Protein AF-A0A6U0ECK4-F1 (afdb_monomer_lite)

Foldseek 3Di:
DDDDDDDDDDDDDDDDDDDDDDDDDDDDDDDDDDDDDDDDDDDDDDDDDDDDPPDPAPQFAQVVVVVVVVVVCCVLFVAAKDWDDDPPCLQWDDFVVQQKIKHKTKIAGPFFPIKIWIFIDSRQAKTWIWIWTHTQLLLLLQFIWIWTWIWHDHDQPIKTKTKTARWGLADDPLSLVLQLVVLCCCQVPVCVVCCQQFQWDDDDCVQCVVVRGGHPSMTIGIGSDRHPVNSVSSSVVNVSSVVSSSVSSVLSNVQSVVVVCCVVPVDDCVPHDHDPDHSVSSLVSLLVSLLSCLVRPPVLVVCCVRPNNVSSNCSSCVPVRVSNDDDPPDDDDD

pLDDT: mean 80.91, std 25.79, range [23.14, 98.88]

Organism: NCBI:txid1486918

Sequence (334 aa):
MSRGACAAAHGARADGTMMTAASAARRTRARCARAGRARAQSDGGDADGSRSSSGASSAFDFRAHEAWLMDALTRTCGSSRTDVDVDACLAYKSNETIGVRTTTEVWTSSRLRRVRSTYVDGGEVAQIFNCVAYPSTSTPDAPIFGADLICIGKGAARKVLIGVDLQPMCRDASYAAAYVPELLALRDGRFADVAETLGTTTPSTKFYEDAKFFSKGMFFARPPTADDEVARASLDVLKAYFDVWVRRLDEAEREAEAMDGACKFGLSLEDVRRCVLTETTARAGQDAHDAWQLEHDPAIAMFTKWYGDAWSREFAETVLFPGGCPSTTGNRHP

Structure (mmCIF, N/CA/C/O backbone):
data_AF-A0A6U0ECK4-F1
#
_entry.id   AF-A0A6U0ECK4-F1
#
loop_
_atom_site.group_PDB
_atom_site.id
_atom_site.type_symbol
_atom_site.label_atom_id
_atom_site.label_alt_id
_atom_site.label_comp_id
_atom_site.label_asym_id
_atom_site.label_entity_id
_atom_site.label_seq_id
_atom_site.pdbx_PDB_ins_code
_atom_site.Cartn_x
_atom_site.Cartn_y
_atom_site.Cartn_z
_atom_site.occupancy
_atom_site.B_iso_or_equiv
_atom_site.auth_seq_id
_atom_site.auth_comp_id
_atom_site.auth_asym_id
_atom_site.auth_atom_id
_atom_site.pdbx_PDB_model_num
ATOM 1 N N . MET A 1 1 ? 79.686 -29.434 -1.713 1.00 39.34 1 MET A N 1
ATOM 2 C CA . MET A 1 1 ? 79.755 -29.273 -0.246 1.00 39.34 1 MET A CA 1
ATOM 3 C C . MET A 1 1 ? 78.337 -29.410 0.302 1.00 39.34 1 MET A C 1
ATOM 5 O O . MET A 1 1 ? 77.468 -28.748 -0.237 1.00 39.34 1 MET A O 1
ATOM 9 N N . SER A 1 2 ? 78.156 -30.362 1.235 1.00 33.28 2 SER A N 1
ATOM 10 C CA . SER A 1 2 ? 77.011 -30.743 2.110 1.00 33.28 2 SER A CA 1
ATOM 11 C C . SER A 1 2 ? 75.560 -30.538 1.631 1.00 33.28 2 SER A C 1
ATOM 13 O O . SER A 1 2 ? 75.160 -29.419 1.356 1.00 33.28 2 SER A O 1
ATOM 15 N N . ARG A 1 3 ? 74.734 -31.587 1.425 1.00 31.02 3 ARG A N 1
ATOM 16 C CA . ARG A 1 3 ? 74.105 -32.548 2.391 1.00 31.02 3 ARG A CA 1
ATOM 17 C C . ARG A 1 3 ? 73.233 -31.838 3.442 1.00 31.02 3 ARG A C 1
ATOM 19 O O . ARG A 1 3 ? 73.776 -31.100 4.248 1.00 31.02 3 ARG A O 1
ATOM 26 N N . GLY A 1 4 ? 71.904 -31.990 3.412 1.00 29.52 4 GLY A N 1
ATOM 27 C CA . GLY A 1 4 ? 71.116 -33.015 4.143 1.00 29.52 4 GLY A CA 1
ATOM 28 C C . GLY A 1 4 ? 70.097 -32.277 5.047 1.00 29.52 4 GLY A C 1
ATOM 29 O O . GLY A 1 4 ? 70.305 -31.103 5.303 1.00 29.52 4 GLY A O 1
ATOM 30 N N . ALA A 1 5 ? 68.990 -32.803 5.566 1.00 31.69 5 ALA A N 1
ATOM 31 C CA . ALA A 1 5 ? 68.382 -34.123 5.568 1.00 31.69 5 ALA A CA 1
ATOM 32 C C . ALA A 1 5 ? 66.919 -33.992 6.059 1.00 31.69 5 ALA A C 1
ATOM 34 O O . ALA A 1 5 ? 66.546 -33.022 6.716 1.00 31.69 5 ALA A O 1
ATOM 35 N N . CYS A 1 6 ? 66.129 -35.012 5.739 1.00 30.38 6 CYS A N 1
ATOM 36 C CA . CYS A 1 6 ? 64.822 -35.345 6.296 1.00 30.38 6 CYS A CA 1
ATOM 37 C C . CYS A 1 6 ? 64.944 -35.790 7.771 1.00 30.38 6 CYS A C 1
ATOM 39 O O . CYS A 1 6 ? 65.936 -36.438 8.108 1.00 30.38 6 CYS A O 1
ATOM 41 N N . ALA A 1 7 ? 63.936 -35.532 8.616 1.00 30.06 7 ALA A N 1
ATOM 42 C CA . ALA A 1 7 ? 63.691 -36.312 9.836 1.00 30.06 7 ALA A CA 1
ATOM 43 C C . ALA A 1 7 ? 62.236 -36.181 10.326 1.00 30.06 7 ALA A C 1
ATOM 45 O O . ALA A 1 7 ? 61.705 -35.083 10.478 1.00 30.06 7 ALA A O 1
ATOM 46 N N . ALA A 1 8 ? 61.632 -37.339 10.584 1.00 29.75 8 ALA A N 1
ATOM 47 C CA . ALA A 1 8 ? 60.355 -37.565 11.250 1.00 29.75 8 ALA A CA 1
ATOM 48 C C . ALA A 1 8 ? 60.573 -37.974 12.721 1.00 29.75 8 ALA A C 1
ATOM 50 O O . ALA A 1 8 ? 61.629 -38.523 13.027 1.00 29.75 8 ALA A O 1
ATOM 51 N N . ALA A 1 9 ? 59.568 -37.768 13.586 1.00 30.05 9 ALA A N 1
ATOM 52 C CA . ALA A 1 9 ? 59.292 -38.457 14.873 1.00 30.05 9 ALA A CA 1
ATOM 53 C C . ALA A 1 9 ? 58.157 -37.674 15.584 1.00 30.05 9 ALA A C 1
ATOM 55 O O . ALA A 1 9 ? 58.267 -36.460 15.681 1.00 30.05 9 ALA A O 1
ATOM 56 N N . HIS A 1 10 ? 56.970 -38.193 15.937 1.00 27.98 10 HIS A N 1
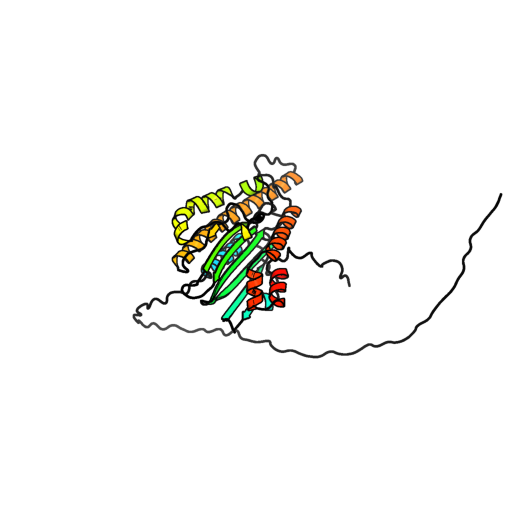ATOM 57 C CA . HIS A 1 10 ? 56.534 -39.307 16.811 1.00 27.98 10 HIS A CA 1
ATOM 58 C C . HIS A 1 10 ? 55.838 -38.790 18.092 1.00 27.98 10 HIS A C 1
ATOM 60 O O . HIS A 1 10 ? 56.356 -37.907 18.763 1.00 27.98 10 HIS A O 1
ATOM 66 N N . GLY A 1 11 ? 54.717 -39.440 18.451 1.00 25.81 11 GLY A N 1
ATOM 67 C CA . GLY A 1 11 ? 54.037 -39.388 19.761 1.00 25.81 11 GLY A CA 1
ATOM 68 C C . GLY A 1 11 ? 52.882 -38.374 19.844 1.00 25.81 11 GLY A C 1
ATOM 69 O O . GLY A 1 11 ? 53.063 -37.233 19.464 1.00 25.81 11 GLY A O 1
ATOM 70 N N . ALA A 1 12 ? 51.673 -38.674 20.325 1.00 28.92 12 ALA A N 1
ATOM 71 C CA . ALA A 1 12 ? 51.188 -39.830 21.069 1.00 28.92 12 ALA A CA 1
ATOM 72 C C . ALA A 1 12 ? 49.655 -39.967 20.936 1.00 28.92 12 ALA A C 1
ATOM 74 O O . ALA A 1 12 ? 48.935 -38.989 20.748 1.00 28.92 12 ALA A O 1
ATOM 75 N N . ARG A 1 13 ? 49.187 -41.215 21.051 1.00 26.30 13 ARG A N 1
ATOM 76 C CA . ARG A 1 13 ? 47.785 -41.622 21.208 1.00 26.30 13 ARG A CA 1
ATOM 77 C C . ARG A 1 13 ? 47.255 -41.231 22.593 1.00 26.30 13 ARG A C 1
ATOM 79 O O . ARG A 1 13 ? 47.988 -41.354 23.570 1.00 26.30 13 ARG A O 1
ATOM 86 N N . ALA A 1 14 ? 45.961 -40.933 22.678 1.00 28.94 14 ALA A N 1
ATOM 87 C CA . ALA A 1 14 ? 45.155 -41.224 23.860 1.00 28.94 14 ALA A CA 1
ATOM 88 C C . ALA A 1 14 ? 43.789 -41.754 23.402 1.00 28.94 14 ALA A C 1
ATOM 90 O O . ALA A 1 14 ? 43.015 -41.046 22.760 1.00 28.94 14 ALA A O 1
ATOM 91 N N . ASP A 1 15 ? 43.568 -43.033 23.698 1.00 25.80 15 ASP A N 1
ATOM 92 C CA . ASP A 1 15 ? 42.309 -43.755 23.567 1.00 25.80 15 ASP A CA 1
ATOM 93 C C . ASP A 1 15 ? 41.261 -43.218 24.553 1.00 25.80 15 ASP A C 1
ATOM 95 O O . ASP A 1 15 ? 41.564 -42.928 25.710 1.00 25.80 15 ASP A O 1
ATOM 99 N N . GLY A 1 16 ? 40.007 -43.178 24.109 1.00 25.80 16 GLY A N 1
ATOM 100 C CA . GLY A 1 16 ? 38.829 -42.993 24.952 1.00 25.80 16 GLY A CA 1
ATOM 101 C C . GLY A 1 16 ? 37.635 -43.689 24.308 1.00 25.80 16 GLY A C 1
ATOM 102 O O . GLY A 1 16 ? 36.979 -43.123 23.441 1.00 25.80 16 GLY A O 1
ATOM 103 N N . THR A 1 17 ? 37.400 -44.947 24.684 1.00 25.27 17 THR A N 1
ATOM 104 C CA . THR A 1 17 ? 36.270 -45.772 24.221 1.00 25.27 17 THR A CA 1
ATOM 105 C C . THR A 1 17 ? 35.118 -45.714 25.229 1.00 25.27 17 THR A C 1
ATOM 107 O O . THR A 1 17 ? 35.368 -45.590 26.424 1.00 25.27 17 THR A O 1
ATOM 110 N N . MET A 1 18 ? 33.898 -45.961 24.727 1.00 23.14 18 MET A N 1
ATOM 111 C CA . MET A 1 18 ? 32.620 -46.212 25.426 1.00 23.14 18 MET A CA 1
ATOM 112 C C . MET A 1 18 ? 31.851 -44.929 25.799 1.00 23.14 18 MET A C 1
ATOM 114 O O . MET A 1 18 ? 32.408 -44.016 26.381 1.00 23.14 18 MET A O 1
ATOM 118 N N . MET A 1 19 ? 30.570 -44.741 25.464 1.00 25.30 19 MET A N 1
ATOM 119 C CA . MET A 1 19 ? 29.438 -45.671 25.572 1.00 25.30 19 MET A CA 1
ATOM 120 C C . MET A 1 19 ? 28.273 -45.297 24.625 1.00 25.30 19 MET A C 1
ATOM 122 O O . MET A 1 19 ? 27.981 -44.128 24.392 1.00 25.30 19 MET A O 1
ATOM 126 N N . THR A 1 20 ? 27.560 -46.315 24.143 1.00 27.36 20 THR A N 1
ATOM 127 C CA . THR A 1 20 ? 26.249 -46.252 23.475 1.00 27.36 20 THR A CA 1
ATOM 128 C C . THR A 1 20 ? 25.128 -45.797 24.415 1.00 27.36 20 THR A C 1
ATOM 130 O O . THR A 1 20 ? 25.037 -46.319 25.523 1.00 27.36 20 THR A O 1
ATOM 133 N N . ALA A 1 21 ? 24.186 -44.977 23.935 1.00 24.75 21 ALA A N 1
ATOM 134 C CA . ALA A 1 21 ? 22.813 -44.959 24.451 1.00 24.75 21 ALA A CA 1
ATOM 135 C C . ALA A 1 21 ? 21.831 -44.464 23.378 1.00 24.75 21 ALA A C 1
ATOM 137 O O . ALA A 1 21 ? 21.699 -43.273 23.109 1.00 24.75 21 ALA A O 1
ATOM 138 N N . ALA A 1 22 ? 21.135 -45.419 22.766 1.00 23.52 22 ALA A N 1
ATOM 139 C CA . ALA A 1 22 ? 19.871 -45.189 22.092 1.00 23.52 22 ALA A CA 1
ATOM 140 C C . ALA A 1 22 ? 18.722 -45.184 23.120 1.00 23.52 22 ALA A C 1
ATOM 142 O O . ALA A 1 22 ? 18.795 -45.881 24.130 1.00 23.52 22 ALA A O 1
ATOM 143 N N . SER A 1 23 ? 17.625 -44.514 22.749 1.00 24.61 23 SER A N 1
ATOM 144 C CA . SER A 1 23 ? 16.251 -44.654 23.271 1.00 24.61 23 SER A CA 1
ATOM 145 C C . SER A 1 23 ? 15.837 -43.818 24.490 1.00 24.61 23 SER A C 1
ATOM 147 O O . SER A 1 23 ? 16.178 -44.143 25.620 1.00 24.61 23 SER A O 1
ATOM 149 N N . ALA A 1 24 ? 14.980 -42.817 24.234 1.00 25.00 24 ALA A N 1
ATOM 150 C CA . ALA A 1 24 ? 13.759 -42.433 24.975 1.00 25.00 24 ALA A CA 1
ATOM 151 C C . ALA A 1 24 ? 13.363 -41.007 24.518 1.00 25.00 24 ALA A C 1
ATOM 153 O O . ALA A 1 24 ? 14.225 -40.154 24.404 1.00 25.00 24 ALA A O 1
ATOM 154 N N . ALA A 1 25 ? 12.128 -40.614 24.213 1.00 27.20 25 ALA A N 1
ATOM 155 C CA . ALA A 1 25 ? 10.837 -41.264 24.277 1.00 27.20 25 ALA A CA 1
ATOM 156 C C . ALA A 1 25 ? 9.881 -40.552 23.299 1.00 27.20 25 ALA A C 1
ATOM 158 O O . ALA A 1 25 ? 9.887 -39.332 23.152 1.00 27.20 25 ALA A O 1
ATOM 159 N N . ARG A 1 26 ? 9.028 -41.345 22.647 1.00 27.30 26 ARG A N 1
ATOM 160 C CA . ARG A 1 26 ? 7.773 -40.892 22.035 1.00 27.30 26 ARG A CA 1
ATOM 161 C C . ARG A 1 26 ? 6.750 -40.579 23.134 1.00 27.30 26 ARG A C 1
ATOM 163 O O . ARG A 1 26 ? 6.778 -41.238 24.172 1.00 27.30 26 ARG A O 1
ATOM 170 N N . ARG A 1 27 ? 5.727 -39.803 22.737 1.00 28.06 27 ARG A N 1
ATOM 171 C CA . ARG A 1 27 ? 4.426 -39.500 23.392 1.00 28.06 27 ARG A CA 1
ATOM 172 C C . ARG A 1 27 ? 4.519 -38.210 24.217 1.00 28.06 27 ARG A C 1
ATOM 174 O O . ARG A 1 27 ? 5.292 -38.152 25.154 1.00 28.06 27 ARG A O 1
ATOM 181 N N . THR A 1 28 ? 3.810 -37.147 23.832 1.00 30.89 28 THR A N 1
ATOM 182 C CA . THR A 1 28 ? 2.353 -37.051 24.047 1.00 30.89 28 THR A CA 1
ATOM 183 C C . THR A 1 28 ? 1.559 -36.557 22.824 1.00 30.89 28 THR A C 1
ATOM 185 O O . THR A 1 28 ? 1.972 -35.671 22.087 1.00 30.89 28 THR A O 1
ATOM 188 N N . ARG A 1 29 ? 0.394 -37.190 22.642 1.00 29.16 29 ARG A N 1
ATOM 189 C CA . ARG A 1 29 ? -0.711 -36.928 21.699 1.00 29.16 29 ARG A CA 1
ATOM 190 C C . ARG A 1 29 ? -1.436 -35.609 22.049 1.00 29.16 29 ARG A C 1
ATOM 192 O O . ARG A 1 29 ? -1.563 -35.313 23.227 1.00 29.16 29 ARG A O 1
ATOM 199 N N . ALA A 1 30 ? -1.812 -34.785 21.068 1.00 28.42 30 ALA A N 1
ATOM 200 C CA . ALA A 1 30 ? -3.112 -34.721 20.362 1.00 28.42 30 ALA A CA 1
ATOM 201 C C . ALA A 1 30 ? -4.272 -34.009 21.097 1.00 28.42 30 ALA A C 1
ATOM 203 O O . ALA A 1 30 ? -4.457 -34.213 22.293 1.00 28.42 30 ALA A O 1
ATOM 204 N N . ARG A 1 31 ? -5.110 -33.334 20.279 1.00 26.47 31 ARG A N 1
ATOM 205 C CA . ARG A 1 31 ? -6.388 -32.598 20.503 1.00 26.47 31 ARG A CA 1
ATOM 206 C C . ARG A 1 31 ? -6.168 -31.085 20.326 1.00 26.47 31 ARG A C 1
ATOM 208 O O . ARG A 1 31 ? -5.329 -30.531 21.007 1.00 26.47 31 ARG A O 1
ATOM 215 N N . CYS A 1 32 ? -6.807 -30.371 19.400 1.00 28.98 32 CYS A N 1
ATOM 216 C CA . CYS A 1 32 ? -8.165 -30.503 18.879 1.00 28.98 32 CYS A CA 1
ATOM 217 C C . CYS A 1 32 ? -8.223 -30.345 17.353 1.00 28.98 32 CYS A C 1
ATOM 219 O O . CYS A 1 32 ? -7.771 -29.351 16.800 1.00 28.98 32 CYS A O 1
ATOM 221 N N . ALA A 1 33 ? -8.873 -31.302 16.696 1.00 29.38 33 ALA A N 1
ATOM 222 C CA . ALA A 1 33 ? -9.555 -31.077 15.432 1.00 29.38 33 ALA A CA 1
ATOM 223 C C . ALA A 1 33 ? -11.063 -31.039 15.718 1.00 29.38 33 ALA A C 1
ATOM 225 O O . ALA A 1 33 ? -11.518 -31.718 16.644 1.00 29.38 33 ALA A O 1
ATOM 226 N N . ARG A 1 34 ? -11.802 -30.360 14.828 1.00 28.30 34 ARG A N 1
ATOM 227 C CA . ARG A 1 34 ? -13.243 -30.508 14.533 1.00 28.30 34 ARG A CA 1
ATOM 228 C C . ARG A 1 34 ? -14.195 -29.450 15.124 1.00 28.30 34 ARG A C 1
ATOM 230 O O . ARG A 1 34 ? -14.773 -29.624 16.186 1.00 28.30 34 ARG A O 1
ATOM 237 N N . ALA A 1 35 ? -14.479 -28.443 14.304 1.00 30.45 35 ALA A N 1
ATOM 238 C CA . ALA A 1 35 ? -15.802 -27.845 14.094 1.00 30.45 35 ALA A CA 1
ATOM 239 C C . ALA A 1 35 ? -15.807 -27.422 12.610 1.00 30.45 35 ALA A C 1
ATOM 241 O O . ALA A 1 35 ? -14.816 -26.889 12.138 1.00 30.45 35 ALA A O 1
ATOM 242 N N . GLY A 1 36 ? -16.766 -27.700 11.735 1.00 28.14 36 GLY A N 1
ATOM 243 C CA . GLY A 1 36 ? -18.163 -28.074 11.876 1.00 28.14 36 GLY A CA 1
ATOM 244 C C . GLY A 1 36 ? -18.889 -27.377 10.722 1.00 28.14 36 GLY A C 1
ATOM 245 O O . GLY A 1 36 ? -19.491 -26.334 10.925 1.00 28.14 36 GLY A O 1
ATOM 246 N N . ARG A 1 37 ? -18.756 -27.890 9.488 1.00 29.16 37 ARG A N 1
ATOM 247 C CA . ARG A 1 37 ? -19.536 -27.417 8.330 1.00 29.16 37 ARG A CA 1
ATOM 248 C C . ARG A 1 37 ? -20.968 -27.929 8.488 1.00 29.16 37 ARG A C 1
ATOM 250 O O . ARG A 1 37 ? -21.203 -29.121 8.308 1.00 29.16 37 ARG A O 1
ATOM 257 N N . ALA A 1 38 ? -21.902 -27.037 8.796 1.00 29.41 38 ALA A N 1
ATOM 258 C CA . ALA A 1 38 ? -23.332 -27.291 8.685 1.00 29.41 38 ALA A CA 1
ATOM 259 C C . ALA A 1 38 ? -23.901 -26.428 7.554 1.00 29.41 38 ALA A C 1
ATOM 261 O O . ALA A 1 38 ? -23.751 -25.210 7.531 1.00 29.41 38 ALA A O 1
ATOM 262 N N . ARG A 1 39 ? -24.504 -27.117 6.587 1.00 30.41 39 ARG A N 1
ATOM 263 C CA . ARG A 1 39 ? -25.229 -26.595 5.431 1.00 30.41 39 ARG A CA 1
ATOM 264 C C . ARG A 1 39 ? -26.691 -26.489 5.869 1.00 30.41 39 ARG A C 1
ATOM 266 O O . ARG A 1 39 ? -27.238 -27.498 6.304 1.00 30.41 39 ARG A O 1
ATOM 273 N N . ALA A 1 40 ? -27.304 -25.315 5.770 1.00 30.00 40 ALA A N 1
ATOM 274 C CA . ALA A 1 40 ? -28.737 -25.144 5.995 1.00 30.00 40 ALA A CA 1
ATOM 275 C C . ALA A 1 40 ? -29.404 -24.727 4.680 1.00 30.00 40 ALA A C 1
ATOM 277 O O . ALA A 1 40 ? -29.055 -23.706 4.093 1.00 30.00 40 ALA A O 1
ATOM 278 N N . GLN A 1 41 ? -30.318 -25.577 4.214 1.00 30.05 41 GLN A N 1
ATOM 279 C CA . GLN A 1 41 ? -31.391 -25.239 3.284 1.00 30.05 41 GLN A CA 1
ATOM 280 C C . GLN A 1 41 ? -32.581 -24.747 4.113 1.00 30.05 41 GLN A C 1
ATOM 282 O O . GLN A 1 41 ? -32.864 -25.326 5.163 1.00 30.05 41 GLN A O 1
ATOM 287 N N . SER A 1 42 ? -33.302 -23.744 3.622 1.00 31.69 42 SER A N 1
ATOM 288 C CA . SER A 1 42 ? -34.684 -23.495 4.030 1.00 31.69 42 SER A CA 1
ATOM 289 C C . SER A 1 42 ? -35.460 -22.870 2.878 1.00 31.69 42 SER A C 1
ATOM 291 O O . SER A 1 42 ? -35.015 -21.886 2.285 1.00 31.69 42 SER A O 1
ATOM 293 N N . ASP A 1 43 ? -36.597 -23.497 2.599 1.00 30.02 43 ASP A N 1
ATOM 294 C CA . ASP A 1 43 ? -37.652 -23.107 1.673 1.00 30.02 43 ASP A CA 1
ATOM 295 C C . ASP A 1 43 ? -38.308 -21.763 2.022 1.00 30.02 43 ASP A C 1
ATOM 297 O O . ASP A 1 43 ? -38.203 -21.258 3.142 1.00 30.02 43 ASP A O 1
ATOM 301 N N . GLY A 1 44 ? -38.982 -21.200 1.018 1.00 29.50 44 GLY A N 1
ATOM 302 C CA . GLY A 1 44 ? -39.637 -19.900 1.055 1.00 29.50 44 GLY A CA 1
ATOM 303 C C . GLY A 1 44 ? -40.967 -19.835 1.809 1.00 29.50 44 GLY A C 1
ATOM 304 O O . GLY A 1 44 ? -41.585 -20.836 2.168 1.00 29.50 44 GLY A O 1
ATOM 305 N N . GLY A 1 45 ? -41.408 -18.593 1.992 1.00 27.36 45 GLY A N 1
ATOM 306 C CA . GLY A 1 45 ? -42.712 -18.211 2.516 1.00 27.36 45 GLY A CA 1
ATOM 307 C C . GLY A 1 45 ? -42.830 -16.689 2.526 1.00 27.36 45 GLY A C 1
ATOM 308 O O . GLY A 1 45 ? -42.166 -16.025 3.319 1.00 27.36 45 GLY A O 1
ATOM 309 N N . ASP A 1 46 ? -43.650 -16.160 1.619 1.00 34.41 46 ASP A N 1
ATOM 310 C CA . ASP A 1 46 ? -44.065 -14.760 1.562 1.00 34.41 46 ASP A CA 1
ATOM 311 C C . ASP A 1 46 ? -44.833 -14.357 2.827 1.00 34.41 46 ASP A C 1
ATOM 313 O O . ASP A 1 46 ? -45.760 -15.053 3.248 1.00 34.41 46 ASP A O 1
ATOM 317 N N . ALA A 1 47 ? -44.503 -13.192 3.386 1.00 32.56 47 ALA A N 1
ATOM 318 C CA . ALA A 1 47 ? -45.424 -12.411 4.204 1.00 32.56 47 ALA A CA 1
ATOM 319 C C . ALA A 1 47 ? -45.012 -10.932 4.211 1.00 32.56 47 ALA A C 1
ATOM 321 O O . ALA A 1 47 ? -43.930 -10.557 4.666 1.00 32.56 47 ALA A O 1
ATOM 322 N N . ASP A 1 48 ? -45.929 -10.126 3.686 1.00 40.53 48 ASP A N 1
ATOM 323 C CA . ASP A 1 48 ? -45.996 -8.672 3.726 1.00 40.53 48 ASP A CA 1
ATOM 324 C C . ASP A 1 48 ? -45.873 -8.127 5.162 1.00 40.53 48 ASP A C 1
ATOM 326 O O . ASP A 1 48 ? -46.412 -8.691 6.118 1.00 40.53 48 ASP A O 1
ATOM 330 N N . GLY A 1 49 ? -45.141 -7.028 5.323 1.00 32.06 49 GLY A N 1
ATOM 331 C CA . GLY A 1 49 ? -44.856 -6.444 6.627 1.00 32.06 49 GLY A CA 1
ATOM 332 C C . GLY A 1 49 ? -44.021 -5.179 6.519 1.00 32.06 49 GLY A C 1
ATOM 333 O O . GLY A 1 49 ? -42.790 -5.227 6.495 1.00 32.06 49 GLY A O 1
ATOM 334 N N . SER A 1 50 ? -44.706 -4.036 6.498 1.00 45.38 50 SER A N 1
ATOM 335 C CA . SER A 1 50 ? -44.121 -2.701 6.592 1.00 45.38 50 SER A CA 1
ATOM 336 C C . SER A 1 50 ? -43.103 -2.625 7.736 1.00 45.38 50 SER A C 1
ATOM 338 O O . SER A 1 50 ? -43.465 -2.712 8.913 1.00 45.38 50 SER A O 1
ATOM 340 N N . ARG A 1 51 ? -41.827 -2.427 7.405 1.00 35.28 51 ARG A N 1
ATOM 341 C CA . ARG A 1 51 ? -40.789 -2.093 8.381 1.00 35.28 51 ARG A CA 1
ATOM 342 C C . ARG A 1 51 ? -40.322 -0.676 8.118 1.00 35.28 51 ARG A C 1
ATOM 344 O O . ARG A 1 51 ? -39.650 -0.401 7.131 1.00 35.28 51 ARG A O 1
ATOM 351 N N . SER A 1 52 ? -40.687 0.214 9.036 1.00 39.12 52 SER A N 1
ATOM 352 C CA . SER A 1 52 ? -40.009 1.488 9.220 1.00 39.12 52 SER A CA 1
ATOM 353 C C . SER A 1 52 ? -38.518 1.211 9.401 1.00 39.12 52 SER A C 1
ATOM 355 O O . SER A 1 52 ? -38.122 0.551 10.366 1.00 39.12 52 SER A O 1
ATOM 357 N N . SER A 1 53 ? -37.699 1.689 8.471 1.00 37.22 53 SER A N 1
ATOM 358 C CA . SER A 1 53 ? -36.248 1.659 8.581 1.00 37.22 53 SER A CA 1
ATOM 359 C C . SER A 1 53 ? -35.822 2.586 9.719 1.00 37.22 53 SER A C 1
ATOM 361 O O . SER A 1 53 ? -35.590 3.778 9.522 1.00 37.22 53 SER A O 1
ATOM 363 N N . SER A 1 54 ? -35.731 2.049 10.934 1.00 40.50 54 SER A N 1
ATOM 364 C CA . SER A 1 54 ? -34.868 2.627 11.955 1.00 40.50 54 SER A CA 1
ATOM 365 C C . SER A 1 54 ? -33.449 2.539 11.403 1.00 40.50 54 SER A C 1
ATOM 367 O O . SER A 1 54 ? -32.888 1.444 11.336 1.00 40.50 54 SER A O 1
ATOM 369 N N . GLY A 1 55 ? -32.918 3.661 10.918 1.00 38.06 55 GLY A N 1
ATOM 370 C CA . GLY A 1 55 ? -31.551 3.762 10.426 1.00 38.06 55 GLY A CA 1
ATOM 371 C C . GLY A 1 55 ? -30.586 3.375 11.537 1.00 38.06 55 GLY A C 1
ATOM 372 O O . GLY A 1 55 ? -30.264 4.188 12.401 1.00 38.06 55 GLY A O 1
ATOM 373 N N . ALA A 1 56 ? -30.158 2.115 11.541 1.00 38.81 56 ALA A N 1
ATOM 374 C CA . ALA A 1 56 ? -28.957 1.720 12.242 1.00 38.81 56 ALA A CA 1
ATOM 375 C C . ALA A 1 56 ? -27.822 2.433 11.512 1.00 38.81 56 ALA A C 1
ATOM 377 O O . ALA A 1 56 ? -27.501 2.075 10.382 1.00 38.81 56 ALA A O 1
ATOM 378 N N . SER A 1 57 ? -27.295 3.495 12.121 1.00 48.22 57 SER A N 1
ATOM 379 C CA . SER A 1 57 ? -26.035 4.096 11.692 1.00 48.22 57 SER A CA 1
ATOM 380 C C . SER A 1 57 ? -25.015 2.963 11.576 1.00 48.22 57 SER A C 1
ATOM 382 O O . SER A 1 57 ? -24.722 2.296 12.575 1.00 48.22 57 SER A O 1
ATOM 384 N N . SER A 1 58 ? -24.575 2.654 10.354 1.00 66.00 58 SER A N 1
ATOM 385 C CA . SER A 1 58 ? -23.501 1.691 10.139 1.00 66.00 58 SER A CA 1
ATOM 386 C C . SER A 1 58 ? -22.265 2.216 10.853 1.00 66.00 58 SER A C 1
ATOM 388 O O . SER A 1 58 ? -21.878 3.369 10.678 1.00 66.00 58 SER A O 1
ATOM 390 N N . ALA A 1 59 ? -21.661 1.393 11.708 1.00 84.81 59 ALA A N 1
ATOM 391 C CA . ALA A 1 59 ? -20.405 1.766 12.336 1.00 84.81 59 ALA A CA 1
ATOM 392 C C . ALA A 1 59 ? -19.350 1.978 11.238 1.00 84.81 59 ALA A C 1
ATOM 394 O O . ALA A 1 59 ? -19.193 1.121 10.375 1.00 84.81 59 ALA A O 1
ATOM 395 N N . PHE A 1 60 ? -18.651 3.114 11.274 1.00 92.88 60 PHE A N 1
ATOM 396 C CA . PHE A 1 60 ? -17.564 3.416 10.344 1.00 92.88 60 PHE A CA 1
ATOM 397 C C . PHE A 1 60 ? -16.508 2.305 10.360 1.00 92.88 60 PHE A C 1
ATOM 399 O O . PHE A 1 60 ? -15.994 1.971 11.431 1.00 92.88 60 PHE A O 1
ATOM 406 N N . ASP A 1 61 ? -16.162 1.781 9.186 1.00 95.69 61 ASP A N 1
ATOM 407 C CA . ASP A 1 61 ? -15.127 0.771 8.984 1.00 95.69 61 ASP A CA 1
ATOM 408 C C . ASP A 1 61 ? -14.456 0.914 7.602 1.00 95.69 61 ASP A C 1
ATOM 410 O O . ASP A 1 61 ? -14.794 1.803 6.818 1.00 95.69 61 ASP A O 1
ATOM 414 N N . PHE A 1 62 ? -13.478 0.051 7.315 1.00 98.00 62 PHE A N 1
ATOM 415 C CA . PHE A 1 62 ? -12.773 -0.008 6.031 1.00 98.00 62 PHE A CA 1
ATOM 416 C C . PHE A 1 62 ? -13.027 -1.325 5.280 1.00 98.00 62 PHE A C 1
ATOM 418 O O . PHE A 1 62 ? -12.241 -1.711 4.412 1.00 98.00 62 PHE A O 1
ATOM 425 N N . ARG A 1 63 ? -14.108 -2.053 5.592 1.00 97.56 63 ARG A N 1
ATOM 426 C CA . ARG A 1 63 ? -14.402 -3.353 4.962 1.00 97.56 63 ARG A CA 1
ATOM 427 C C . ARG A 1 63 ? -14.699 -3.213 3.479 1.00 97.56 63 ARG A C 1
ATOM 429 O O . ARG A 1 63 ? -14.315 -4.078 2.697 1.00 97.56 63 ARG A O 1
ATOM 436 N N . ALA A 1 64 ? -15.330 -2.111 3.075 1.00 98.31 64 ALA A N 1
ATOM 437 C CA . ALA A 1 64 ? -15.536 -1.804 1.663 1.00 98.31 64 ALA A CA 1
ATOM 438 C C . ALA A 1 64 ? -14.203 -1.605 0.915 1.00 98.31 64 ALA A C 1
ATOM 440 O O . ALA A 1 64 ? -14.070 -2.053 -0.224 1.00 98.31 64 ALA A O 1
ATOM 441 N N . HIS A 1 65 ? -13.209 -0.979 1.556 1.00 98.75 65 HIS A N 1
ATOM 442 C CA . HIS A 1 65 ? -11.866 -0.774 1.004 1.00 98.75 65 HIS A CA 1
ATOM 443 C C . HIS A 1 65 ? -11.105 -2.085 0.875 1.00 98.75 65 HIS A C 1
ATOM 445 O O . HIS A 1 65 ? -10.569 -2.357 -0.197 1.00 98.75 65 HIS A O 1
ATOM 451 N N . GLU A 1 66 ? -11.112 -2.905 1.928 1.00 98.69 66 GLU A N 1
ATOM 452 C CA . GLU A 1 66 ? -10.516 -4.243 1.917 1.00 98.69 66 GLU A CA 1
ATOM 453 C C . GLU A 1 66 ? -11.126 -5.102 0.811 1.00 98.69 66 GLU A C 1
ATOM 455 O O . GLU A 1 66 ? -10.408 -5.588 -0.063 1.00 98.69 66 GLU A O 1
ATOM 460 N N . ALA A 1 67 ? -12.454 -5.240 0.806 1.00 98.62 67 ALA A N 1
ATOM 461 C CA . ALA A 1 67 ? -13.155 -6.065 -0.165 1.00 98.62 67 ALA A CA 1
ATOM 462 C C . ALA A 1 67 ? -12.859 -5.614 -1.598 1.00 98.62 67 ALA A C 1
ATOM 464 O O . ALA A 1 67 ? -12.531 -6.447 -2.441 1.00 98.62 67 ALA A O 1
ATOM 465 N N . TRP A 1 68 ? -12.930 -4.307 -1.870 1.00 98.81 68 TRP A N 1
ATOM 466 C CA . TRP A 1 68 ? -12.669 -3.781 -3.206 1.00 98.81 68 TRP A CA 1
ATOM 467 C C . TRP A 1 68 ? -11.211 -3.979 -3.636 1.00 98.81 68 TRP A C 1
ATOM 469 O O . TRP A 1 68 ? -10.970 -4.453 -4.746 1.00 98.81 68 TRP A O 1
ATOM 479 N N . LEU A 1 69 ? -10.239 -3.639 -2.781 1.00 98.81 69 LEU A N 1
ATOM 480 C CA . LEU A 1 69 ? -8.824 -3.697 -3.147 1.00 98.81 69 LEU A CA 1
ATOM 481 C C . LEU A 1 69 ? -8.351 -5.138 -3.347 1.00 98.81 69 LEU A C 1
ATOM 483 O O . LEU A 1 69 ? -7.644 -5.417 -4.313 1.00 98.81 69 LEU A O 1
ATOM 487 N N . MET A 1 70 ? -8.753 -6.063 -2.474 1.00 98.25 70 MET A N 1
ATOM 488 C CA . MET A 1 70 ? -8.344 -7.467 -2.579 1.00 98.25 70 MET A CA 1
ATOM 489 C C . MET A 1 70 ? -8.925 -8.141 -3.826 1.00 98.25 70 MET A C 1
ATOM 491 O O . MET A 1 70 ? -8.242 -8.910 -4.508 1.00 98.25 70 MET A O 1
ATOM 495 N N . ASP A 1 71 ? -10.167 -7.809 -4.166 1.00 98.56 71 ASP A N 1
ATOM 496 C CA . ASP A 1 71 ? -10.831 -8.238 -5.393 1.00 98.56 71 ASP A CA 1
ATOM 497 C C . ASP A 1 71 ? -10.176 -7.620 -6.645 1.00 98.56 71 ASP A C 1
ATOM 499 O O . ASP A 1 71 ? -9.887 -8.327 -7.614 1.00 98.56 71 ASP A O 1
ATOM 503 N N . ALA A 1 72 ? -9.836 -6.327 -6.613 1.00 98.69 72 ALA A N 1
ATOM 504 C CA . ALA A 1 72 ? -9.109 -5.657 -7.691 1.00 98.69 72 ALA A CA 1
ATOM 505 C C . ALA A 1 72 ? -7.703 -6.248 -7.909 1.00 98.69 72 ALA A C 1
ATOM 507 O O . ALA A 1 72 ? -7.352 -6.583 -9.040 1.00 98.69 72 ALA A O 1
ATOM 508 N N . LEU A 1 73 ? -6.929 -6.468 -6.842 1.00 98.56 73 LEU A N 1
ATOM 509 C CA . LEU A 1 73 ? -5.623 -7.132 -6.901 1.00 98.56 73 LEU A CA 1
ATOM 510 C C . LEU A 1 73 ? -5.729 -8.552 -7.464 1.00 98.56 73 LEU A C 1
ATOM 512 O O . LEU A 1 73 ? -4.917 -8.947 -8.299 1.00 98.56 73 LEU A O 1
ATOM 516 N N . THR A 1 74 ? -6.736 -9.318 -7.043 1.00 97.62 74 THR A N 1
ATOM 517 C CA . THR A 1 74 ? -6.935 -10.690 -7.527 1.00 97.62 74 THR A CA 1
ATOM 518 C C . THR A 1 74 ? -7.303 -10.709 -9.009 1.00 97.62 74 THR A C 1
ATOM 520 O O . THR A 1 74 ? -6.755 -11.510 -9.762 1.00 97.62 74 THR A O 1
ATOM 523 N N . ARG A 1 75 ? -8.173 -9.805 -9.471 1.00 97.75 75 ARG A N 1
ATOM 524 C CA . ARG A 1 75 ? -8.508 -9.707 -10.900 1.00 97.75 75 ARG A CA 1
ATOM 525 C C . ARG A 1 75 ? -7.322 -9.296 -11.765 1.00 97.75 75 ARG A C 1
ATOM 527 O O . ARG A 1 75 ? -7.117 -9.886 -12.820 1.00 97.75 75 ARG A O 1
ATOM 534 N N . THR A 1 76 ? -6.569 -8.288 -11.336 1.00 97.06 76 THR A N 1
ATOM 535 C CA . THR A 1 76 ? -5.509 -7.688 -12.158 1.00 97.06 76 THR A CA 1
ATOM 536 C C . THR A 1 76 ? -4.202 -8.477 -12.087 1.00 97.06 76 THR A C 1
ATOM 538 O O . THR A 1 76 ? -3.458 -8.554 -13.067 1.00 97.06 76 THR A O 1
ATOM 541 N N . CYS A 1 77 ? -3.915 -9.088 -10.936 1.00 97.12 77 CYS A N 1
ATOM 542 C CA . CYS A 1 77 ? -2.618 -9.691 -10.636 1.00 97.12 77 CYS A CA 1
ATOM 543 C C . CYS A 1 77 ? -2.698 -11.117 -10.076 1.00 97.12 77 CYS A C 1
ATOM 545 O O . CYS A 1 77 ? -1.654 -11.692 -9.781 1.00 97.12 77 CYS A O 1
ATOM 547 N N . GLY A 1 78 ? -3.886 -11.708 -9.920 1.00 90.94 78 GLY A N 1
ATOM 548 C CA . GLY A 1 78 ? -4.070 -13.023 -9.290 1.00 90.94 78 GLY A CA 1
ATOM 549 C C . GLY A 1 78 ? -3.805 -14.234 -10.191 1.00 90.94 78 GLY A C 1
ATOM 550 O O . GLY A 1 78 ? -3.957 -15.370 -9.744 1.00 90.94 78 GLY A O 1
ATOM 551 N N . SER A 1 79 ? -3.399 -14.035 -11.447 1.00 93.44 79 SER A N 1
ATOM 552 C CA . SER A 1 79 ? -2.955 -15.146 -12.300 1.00 93.44 79 SER A CA 1
ATOM 553 C C . SER A 1 79 ? -1.751 -15.847 -11.665 1.00 93.44 79 SER A C 1
ATOM 555 O O . SER A 1 79 ? -0.793 -15.194 -11.255 1.00 93.44 79 SER A O 1
ATOM 557 N N . SER A 1 80 ? -1.803 -17.178 -11.562 1.00 93.38 80 SER A N 1
ATOM 558 C CA . SER A 1 80 ? -0.797 -17.984 -10.845 1.00 93.38 80 SER A CA 1
ATOM 559 C C . SER A 1 80 ? -0.640 -17.610 -9.363 1.00 93.38 80 SER A C 1
ATOM 561 O O . SER A 1 80 ? 0.448 -17.740 -8.799 1.00 93.38 80 SER A O 1
ATOM 563 N N . ARG A 1 81 ? -1.719 -17.134 -8.725 1.00 96.00 81 ARG A N 1
ATOM 564 C CA . ARG A 1 81 ? -1.724 -16.832 -7.293 1.00 96.00 81 ARG A CA 1
ATOM 565 C C . ARG A 1 81 ? -1.370 -18.069 -6.466 1.00 96.00 81 ARG A C 1
ATOM 567 O O . ARG A 1 81 ? -1.943 -19.139 -6.656 1.00 96.00 81 ARG A O 1
ATOM 574 N N . THR A 1 82 ? -0.462 -17.882 -5.517 1.00 97.31 82 THR A N 1
ATOM 575 C CA . THR A 1 82 ? -0.083 -18.869 -4.507 1.00 97.31 82 THR A CA 1
ATOM 576 C C . THR A 1 82 ? -0.238 -18.237 -3.132 1.00 97.31 82 THR A C 1
ATOM 578 O O . THR A 1 82 ? 0.405 -17.229 -2.840 1.00 97.31 82 THR A O 1
ATOM 581 N N . ASP A 1 83 ? -1.087 -18.813 -2.286 1.00 96.25 83 ASP A N 1
ATOM 582 C CA . ASP A 1 83 ? -1.208 -18.366 -0.899 1.00 96.25 83 ASP A CA 1
ATOM 583 C C . ASP A 1 83 ? 0.066 -18.736 -0.128 1.00 96.25 83 ASP A C 1
ATOM 585 O O . ASP A 1 83 ? 0.596 -19.842 -0.261 1.00 96.25 83 ASP A O 1
ATOM 589 N N . VAL A 1 84 ? 0.584 -17.792 0.656 1.00 94.12 84 VAL A N 1
ATOM 590 C CA . VAL A 1 84 ? 1.756 -18.014 1.504 1.00 94.12 84 VAL A CA 1
ATOM 591 C C . VAL A 1 84 ? 1.279 -18.591 2.829 1.00 94.12 84 VAL A C 1
ATOM 593 O O . VAL A 1 84 ? 0.395 -18.025 3.469 1.00 94.12 84 VAL A O 1
ATOM 596 N N . ASP A 1 85 ? 1.888 -19.700 3.249 1.00 91.12 85 ASP A N 1
ATOM 597 C CA . ASP A 1 85 ? 1.621 -20.312 4.550 1.00 91.12 85 ASP A CA 1
ATOM 598 C C . ASP A 1 85 ? 2.166 -19.410 5.666 1.00 91.12 85 ASP A C 1
ATOM 600 O O . ASP A 1 85 ? 3.359 -19.404 5.977 1.00 91.12 85 ASP A O 1
ATOM 604 N N . VAL A 1 86 ? 1.287 -18.570 6.204 1.00 92.12 86 VAL A N 1
ATOM 605 C CA . VAL A 1 86 ? 1.540 -17.751 7.388 1.00 92.12 86 VAL A CA 1
ATOM 606 C C . VAL A 1 86 ? 1.087 -18.555 8.597 1.00 92.12 86 VAL A C 1
ATOM 608 O O . VAL A 1 86 ? -0.031 -19.073 8.597 1.00 92.12 86 VAL A O 1
ATOM 611 N N . ASP A 1 87 ? 1.923 -18.623 9.638 1.00 93.50 87 ASP A N 1
ATOM 612 C CA . ASP A 1 87 ? 1.558 -19.296 10.887 1.00 93.50 87 ASP A CA 1
ATOM 613 C C . ASP A 1 87 ? 0.162 -18.841 11.338 1.00 93.50 87 ASP A C 1
ATOM 615 O O . ASP A 1 87 ? -0.137 -17.644 11.377 1.00 93.50 87 ASP A O 1
ATOM 619 N N . ALA A 1 88 ? -0.707 -19.795 11.674 1.00 93.12 88 ALA A N 1
ATOM 620 C CA . ALA A 1 88 ? -2.096 -19.517 12.019 1.00 93.12 88 ALA A CA 1
ATOM 621 C C . ALA A 1 88 ? -2.240 -18.484 13.152 1.00 93.12 88 ALA A C 1
ATOM 623 O O . ALA A 1 88 ? -3.225 -17.745 13.178 1.00 93.12 88 ALA A O 1
ATOM 624 N N . CYS A 1 89 ? -1.269 -18.399 14.071 1.00 93.44 89 CYS A N 1
ATOM 625 C CA . CYS A 1 89 ? -1.272 -17.418 15.153 1.00 93.44 89 CYS A CA 1
ATOM 626 C C . CYS A 1 89 ? -0.897 -15.998 14.703 1.00 93.44 89 CYS A C 1
ATOM 628 O O . CYS A 1 89 ? -1.203 -15.045 15.420 1.00 93.44 89 CYS A O 1
ATOM 630 N N . LEU A 1 90 ? -0.255 -15.852 13.542 1.00 95.56 90 LEU A N 1
ATOM 631 C CA . LEU A 1 90 ? 0.079 -14.584 12.888 1.00 95.56 90 LEU A CA 1
ATOM 632 C C . LEU A 1 90 ? -0.984 -14.197 11.842 1.00 95.56 90 LEU A C 1
ATOM 634 O O . LEU A 1 90 ? -1.284 -13.016 11.669 1.00 95.56 90 LEU A O 1
ATOM 638 N N . ALA A 1 91 ? -1.594 -15.188 11.182 1.00 96.50 91 ALA A N 1
ATOM 639 C CA . ALA A 1 91 ? -2.704 -15.000 10.247 1.00 96.50 91 ALA A CA 1
ATOM 640 C C . ALA A 1 91 ? -4.000 -14.577 10.958 1.00 96.50 91 ALA A C 1
ATOM 642 O O . ALA A 1 91 ? -4.792 -13.810 10.414 1.00 96.50 91 ALA A O 1
ATOM 643 N N . TYR A 1 92 ? -4.219 -15.050 12.187 1.00 97.69 92 TYR A N 1
ATOM 644 C CA . TYR A 1 92 ? -5.321 -14.614 13.035 1.00 97.69 92 TYR A CA 1
ATOM 645 C C . TYR A 1 92 ? -4.859 -14.425 14.477 1.00 97.69 92 TYR A C 1
ATOM 647 O O . TYR A 1 92 ? -4.331 -15.341 15.113 1.00 97.69 92 TYR A O 1
ATOM 655 N N . LYS A 1 93 ? -5.153 -13.251 15.033 1.00 97.50 93 LYS A N 1
ATOM 656 C CA . LYS A 1 93 ? -4.917 -12.954 16.443 1.00 97.50 93 LYS A CA 1
ATOM 657 C C . LYS A 1 93 ? -6.086 -12.186 17.031 1.00 97.50 93 LYS A C 1
ATOM 659 O O . LYS A 1 93 ? -6.673 -11.330 16.380 1.00 97.50 93 LYS A O 1
ATOM 664 N N . SER A 1 94 ? -6.419 -12.471 18.282 1.00 97.19 94 SER A N 1
ATOM 665 C CA . SER A 1 94 ? -7.431 -11.723 19.021 1.00 97.19 94 SER A CA 1
ATOM 666 C C . SER A 1 94 ? -6.956 -11.390 20.425 1.00 97.19 94 SER A C 1
ATOM 668 O O . SER A 1 94 ? -6.238 -12.167 21.057 1.00 97.19 94 SER A O 1
ATOM 670 N N . ASN A 1 95 ? -7.392 -10.237 20.919 1.00 96.50 95 ASN A N 1
ATOM 671 C CA . ASN A 1 95 ? -7.307 -9.851 22.316 1.00 96.50 95 ASN A CA 1
ATOM 672 C C . ASN A 1 95 ? -8.730 -9.571 22.807 1.00 96.50 95 ASN A C 1
ATOM 674 O O . ASN A 1 95 ? -9.320 -8.535 22.498 1.00 96.50 95 ASN A O 1
ATOM 678 N N . GLU A 1 96 ? -9.273 -10.519 23.567 1.00 94.44 96 GLU A N 1
ATOM 679 C CA . GLU A 1 96 ? -10.642 -10.471 24.086 1.00 94.44 96 GLU A CA 1
ATOM 680 C C . GLU A 1 96 ? -10.844 -9.336 25.096 1.00 94.44 96 GLU A C 1
ATOM 682 O O . GLU A 1 96 ? -11.904 -8.718 25.114 1.00 94.44 96 GLU A O 1
ATOM 687 N N . THR A 1 97 ? -9.814 -9.001 25.881 1.00 92.88 97 THR A N 1
ATOM 688 C CA . THR A 1 97 ? -9.871 -7.949 26.907 1.00 92.88 97 THR A CA 1
ATOM 689 C C . THR A 1 97 ? -10.174 -6.579 26.310 1.00 92.88 97 THR A C 1
ATOM 691 O O . THR A 1 97 ? -10.928 -5.801 26.889 1.00 92.88 97 THR A O 1
ATOM 694 N N . ILE A 1 98 ? -9.583 -6.270 25.155 1.00 90.31 98 ILE A N 1
ATOM 695 C CA . ILE A 1 98 ? -9.808 -4.998 24.449 1.00 90.31 98 ILE A CA 1
ATOM 696 C C . ILE A 1 98 ? -10.794 -5.130 23.282 1.00 90.31 98 ILE A C 1
ATOM 698 O O . ILE A 1 98 ? -11.143 -4.121 22.673 1.00 90.31 98 ILE A O 1
ATOM 702 N N . GLY A 1 99 ? -11.243 -6.351 22.977 1.00 94.50 99 GLY A N 1
ATOM 703 C CA . GLY A 1 99 ? -12.196 -6.635 21.907 1.00 94.50 99 GLY A CA 1
ATOM 704 C C . GLY A 1 99 ? -11.641 -6.418 20.499 1.00 94.50 99 GLY A C 1
ATOM 705 O O . GLY A 1 99 ? -12.397 -6.015 19.624 1.00 94.50 99 GLY A O 1
ATOM 706 N N . VAL A 1 100 ? -10.343 -6.652 20.279 1.00 96.00 100 VAL A N 1
ATOM 707 C CA . VAL A 1 100 ? -9.685 -6.453 18.976 1.00 96.00 100 VAL A CA 1
ATOM 708 C C . VAL A 1 100 ? -9.348 -7.797 18.339 1.00 96.00 100 VAL A C 1
ATOM 710 O O . VAL A 1 100 ? -8.865 -8.714 19.008 1.00 96.00 100 VAL A O 1
ATOM 713 N N . ARG A 1 101 ? -9.592 -7.904 17.033 1.00 97.75 101 ARG A N 1
ATOM 714 C CA . ARG A 1 101 ? -9.215 -9.038 16.186 1.00 97.75 101 ARG A CA 1
ATOM 715 C C . ARG A 1 101 ? -8.387 -8.541 15.013 1.00 97.75 101 ARG A C 1
ATOM 717 O O . ARG A 1 101 ? -8.724 -7.529 14.413 1.00 97.75 101 ARG A O 1
ATOM 724 N N . THR A 1 102 ? -7.343 -9.273 14.667 1.00 98.12 102 THR A N 1
ATOM 725 C CA . THR A 1 102 ? -6.479 -9.012 13.519 1.00 98.12 102 THR A CA 1
ATOM 726 C C . THR A 1 102 ? -6.482 -10.232 12.613 1.00 98.12 102 THR A C 1
ATOM 728 O O . THR A 1 102 ? -6.234 -11.345 13.077 1.00 98.12 102 THR A O 1
ATOM 731 N N . THR A 1 103 ? -6.771 -10.017 11.335 1.00 98.19 103 THR A N 1
ATOM 732 C CA . THR A 1 103 ? -6.688 -11.019 10.270 1.00 98.19 103 THR A CA 1
ATOM 733 C C . THR A 1 103 ? -5.651 -10.582 9.260 1.00 98.19 103 THR A C 1
ATOM 735 O O . THR A 1 103 ? -5.638 -9.416 8.872 1.00 98.19 103 THR A O 1
ATOM 738 N N . THR A 1 104 ? -4.821 -11.517 8.816 1.00 97.81 104 THR A N 1
ATOM 739 C CA . THR A 1 104 ? -3.782 -11.264 7.828 1.00 97.81 104 THR A CA 1
ATOM 740 C C . THR A 1 104 ? -3.812 -12.325 6.746 1.00 97.81 104 THR A C 1
ATOM 742 O O . THR A 1 104 ? -3.859 -13.519 7.031 1.00 97.81 104 THR A O 1
ATOM 745 N N . GLU A 1 105 ? -3.745 -11.874 5.503 1.00 96.94 105 GLU A N 1
ATOM 746 C CA . GLU A 1 105 ? -3.622 -12.703 4.314 1.00 96.94 105 GLU A CA 1
ATOM 747 C C . GLU A 1 105 ? -2.336 -12.326 3.580 1.00 96.94 105 GLU A C 1
ATOM 749 O O . GLU A 1 105 ? -2.008 -11.144 3.440 1.00 96.94 105 GLU A O 1
ATOM 754 N N . VAL A 1 106 ? -1.609 -13.335 3.100 1.00 98.31 106 VAL A N 1
ATOM 755 C CA . VAL A 1 106 ? -0.411 -13.145 2.286 1.00 98.31 106 VAL A CA 1
ATOM 756 C C . VAL A 1 106 ? -0.454 -14.097 1.103 1.00 98.31 106 VAL A C 1
ATOM 758 O O . VAL A 1 106 ? -0.715 -15.288 1.261 1.00 98.31 106 VAL A O 1
ATOM 761 N N . TRP A 1 107 ? -0.156 -13.586 -0.083 1.00 98.19 107 TRP A N 1
ATOM 762 C CA . TRP A 1 107 ? -0.050 -14.390 -1.295 1.00 98.19 107 TRP A CA 1
ATOM 763 C C . TRP A 1 107 ? 0.986 -13.805 -2.252 1.00 98.19 107 TRP A C 1
ATOM 765 O O . TRP A 1 107 ? 1.455 -12.679 -2.089 1.00 98.19 107 TRP A O 1
ATOM 775 N N . THR A 1 108 ? 1.378 -14.587 -3.246 1.00 98.38 108 THR A N 1
ATOM 776 C CA . THR A 1 108 ? 2.265 -14.181 -4.343 1.00 98.38 108 THR A CA 1
ATOM 777 C C . THR A 1 108 ? 1.609 -14.512 -5.676 1.00 98.38 108 THR A C 1
ATOM 779 O O . THR A 1 108 ? 0.636 -15.266 -5.722 1.00 98.38 108 THR A O 1
ATOM 782 N N . SER A 1 109 ? 2.110 -13.952 -6.771 1.00 98.12 109 SER A N 1
ATOM 783 C CA . SER A 1 109 ? 1.686 -14.310 -8.125 1.00 98.12 109 SER A CA 1
ATOM 784 C C . SER A 1 109 ? 2.829 -14.126 -9.119 1.00 98.12 109 SER A C 1
ATOM 786 O O . SER A 1 109 ? 3.931 -13.736 -8.739 1.00 98.12 109 SER A O 1
ATOM 788 N N . SER A 1 110 ? 2.588 -14.377 -10.409 1.00 96.38 110 SER A N 1
ATOM 789 C CA . SER A 1 110 ? 3.607 -14.111 -11.434 1.00 96.38 110 SER A CA 1
ATOM 790 C C . SER A 1 110 ? 3.944 -12.621 -11.567 1.00 96.38 110 SER A C 1
ATOM 792 O O . SER A 1 110 ? 5.072 -12.285 -11.912 1.00 96.38 110 SER A O 1
ATOM 794 N N . ARG A 1 111 ? 2.982 -11.731 -11.288 1.00 97.62 111 ARG A N 1
ATOM 795 C CA . ARG A 1 111 ? 3.165 -10.272 -11.374 1.00 97.62 111 ARG A CA 1
ATOM 796 C C . ARG A 1 111 ? 3.651 -9.658 -10.066 1.00 97.62 111 ARG A C 1
ATOM 798 O O . ARG A 1 111 ? 4.277 -8.603 -10.086 1.00 97.62 111 ARG A O 1
ATOM 805 N N . LEU A 1 112 ? 3.361 -10.293 -8.929 1.00 98.38 112 LEU A N 1
ATOM 806 C CA . LEU A 1 112 ? 3.616 -9.740 -7.599 1.00 98.38 112 LEU A CA 1
ATOM 807 C C . LEU A 1 112 ? 4.484 -10.686 -6.772 1.00 98.38 112 LEU A C 1
ATOM 809 O O . LEU A 1 112 ? 4.072 -11.800 -6.444 1.00 98.38 112 LEU A O 1
ATOM 813 N N . ARG A 1 113 ? 5.661 -10.201 -6.352 1.00 97.50 113 ARG A N 1
ATOM 814 C CA . ARG A 1 113 ? 6.561 -10.917 -5.434 1.00 97.50 113 ARG A CA 1
ATOM 815 C C . ARG A 1 113 ? 5.851 -11.255 -4.126 1.00 97.50 113 ARG A C 1
ATOM 817 O O . ARG A 1 113 ? 6.124 -12.300 -3.539 1.00 97.50 113 ARG A O 1
ATOM 824 N N . ARG A 1 114 ? 4.981 -10.357 -3.655 1.00 98.19 114 ARG A N 1
ATOM 825 C CA . ARG A 1 114 ? 4.201 -10.517 -2.426 1.00 98.19 114 ARG A CA 1
ATOM 826 C C . ARG A 1 114 ? 3.041 -9.532 -2.396 1.00 98.19 114 ARG A C 1
ATOM 828 O O . ARG A 1 114 ? 3.205 -8.373 -2.752 1.00 98.19 114 ARG A O 1
ATOM 835 N N . VAL A 1 115 ? 1.907 -9.967 -1.877 1.00 98.56 115 VAL A N 1
ATOM 836 C CA . VAL A 1 115 ? 0.837 -9.115 -1.364 1.00 98.56 115 VAL A CA 1
ATOM 837 C C . VAL A 1 115 ? 0.632 -9.484 0.088 1.00 98.56 115 VAL A C 1
ATOM 839 O O . VAL A 1 115 ? 0.603 -10.667 0.424 1.00 98.56 115 VAL A O 1
ATOM 842 N N . ARG A 1 116 ? 0.497 -8.478 0.946 1.00 98.06 116 ARG A N 1
ATOM 843 C CA . ARG A 1 116 ? 0.045 -8.657 2.323 1.00 98.06 116 ARG A CA 1
ATOM 844 C C . ARG A 1 116 ? -1.118 -7.726 2.599 1.00 98.06 116 ARG A C 1
ATOM 846 O O . ARG A 1 116 ? -1.060 -6.554 2.241 1.00 98.06 116 ARG A O 1
ATOM 853 N N . SER A 1 117 ? -2.134 -8.255 3.256 1.00 98.19 117 SER A N 1
ATOM 854 C CA . SER A 1 117 ? -3.309 -7.519 3.696 1.00 98.19 117 SER A CA 1
ATOM 855 C C . SER A 1 117 ? -3.560 -7.846 5.155 1.00 98.19 117 SER A C 1
ATOM 857 O O . SER A 1 117 ? -3.643 -9.019 5.510 1.00 98.19 117 SER A O 1
ATOM 859 N N . THR A 1 118 ? -3.661 -6.824 5.995 1.00 98.44 118 THR A N 1
ATOM 860 C CA . THR A 1 118 ? -3.968 -6.953 7.415 1.00 98.44 118 THR A CA 1
ATOM 861 C C . THR A 1 118 ? -5.160 -6.070 7.739 1.00 98.44 118 THR A C 1
ATOM 863 O O . THR A 1 118 ? -5.126 -4.858 7.524 1.00 98.44 118 THR A O 1
ATOM 866 N N . TYR A 1 119 ? -6.194 -6.678 8.311 1.00 98.62 119 TYR A N 1
ATOM 867 C CA . TYR A 1 119 ? -7.352 -5.969 8.830 1.00 98.62 119 TYR A CA 1
ATOM 868 C C . TYR A 1 119 ? -7.427 -6.117 10.346 1.00 98.62 119 TYR A C 1
ATOM 870 O O . TYR A 1 119 ? -7.342 -7.224 10.881 1.00 98.62 119 TYR A O 1
ATOM 878 N N . VAL A 1 120 ? -7.621 -5.004 11.047 1.00 98.31 120 VAL A N 1
ATOM 879 C CA . VAL A 1 120 ? -7.907 -4.962 12.480 1.00 98.31 120 VAL A CA 1
ATOM 880 C C . VAL A 1 120 ? -9.344 -4.513 12.686 1.00 98.31 120 VAL A C 1
ATOM 882 O O . VAL A 1 120 ? -9.712 -3.402 12.317 1.00 98.31 120 VAL A O 1
ATOM 885 N N . ASP A 1 121 ? -10.129 -5.366 13.331 1.00 97.44 121 ASP A N 1
ATOM 886 C CA . ASP A 1 121 ? -11.495 -5.090 13.750 1.00 97.44 121 ASP A CA 1
ATOM 887 C C . ASP A 1 121 ? -11.585 -5.090 15.279 1.00 97.44 121 ASP A C 1
ATOM 889 O O . ASP A 1 121 ? -11.538 -6.136 15.933 1.00 97.44 121 ASP A O 1
ATOM 893 N N . GLY A 1 122 ? -11.697 -3.889 15.834 1.00 95.50 122 GLY A N 1
ATOM 894 C CA . GLY A 1 122 ? -11.950 -3.602 17.242 1.00 95.50 122 GLY A CA 1
ATOM 895 C C . GLY A 1 122 ? -13.302 -2.932 17.479 1.00 95.50 122 GLY A C 1
ATOM 896 O O . GLY A 1 122 ? -13.443 -2.183 18.452 1.00 95.50 122 GLY A O 1
ATOM 897 N N . GLY A 1 123 ? -14.266 -3.106 16.565 1.00 92.81 123 GLY A N 1
ATOM 898 C CA . GLY A 1 123 ? -15.529 -2.370 16.576 1.00 92.81 123 GLY A CA 1
ATOM 899 C C . GLY A 1 123 ? -15.286 -0.861 16.610 1.00 92.81 123 GLY A C 1
ATOM 900 O O . GLY A 1 123 ? -14.557 -0.320 15.784 1.00 92.81 123 GLY A O 1
ATOM 901 N N . GLU A 1 124 ? -15.839 -0.179 17.612 1.00 88.38 124 GLU A N 1
ATOM 902 C CA . GLU A 1 124 ? -15.671 1.268 17.768 1.00 88.38 124 GLU A CA 1
ATOM 903 C C . GLU A 1 124 ? -14.275 1.717 18.215 1.00 88.38 124 GLU A C 1
ATOM 905 O O . GLU A 1 124 ? -14.025 2.918 18.189 1.00 88.38 124 GLU A O 1
ATOM 910 N N . VAL A 1 125 ? -13.416 0.809 18.701 1.00 90.56 125 VAL A N 1
ATOM 911 C CA . VAL A 1 125 ? -12.098 1.138 19.285 1.00 90.56 125 VAL A CA 1
ATOM 912 C C . VAL A 1 125 ? -11.043 1.340 18.199 1.00 90.56 125 VAL A C 1
ATOM 914 O O . VAL A 1 125 ? -10.172 2.204 18.337 1.00 90.56 125 VAL A O 1
ATOM 917 N N . ALA A 1 126 ? -11.085 0.487 17.177 1.00 94.81 126 ALA A N 1
ATOM 918 C CA . ALA A 1 126 ? -10.093 0.410 16.118 1.00 94.81 126 ALA A CA 1
ATOM 919 C C . ALA A 1 126 ? -10.703 -0.230 14.864 1.00 94.81 126 ALA A C 1
ATOM 921 O O . ALA A 1 126 ? -11.284 -1.307 14.948 1.00 94.81 126 ALA A O 1
ATOM 922 N N . GLN A 1 127 ? -10.523 0.409 13.716 1.00 97.25 127 GLN A N 1
ATOM 923 C CA . GLN A 1 127 ? -10.721 -0.154 12.383 1.00 97.25 127 GLN A CA 1
ATOM 924 C C . GLN A 1 127 ? -9.472 0.188 11.584 1.00 97.25 127 GLN A C 1
ATOM 926 O O . GLN A 1 127 ? -9.159 1.367 11.417 1.00 97.25 127 GLN A O 1
ATOM 931 N N . ILE A 1 128 ? -8.710 -0.821 11.168 1.00 98.06 128 ILE A N 1
ATOM 932 C CA . ILE A 1 128 ? -7.448 -0.608 10.453 1.00 98.06 128 ILE A CA 1
ATOM 933 C C . ILE A 1 128 ? -7.403 -1.538 9.259 1.00 98.06 128 ILE A C 1
ATOM 935 O O . ILE A 1 128 ? -7.581 -2.740 9.422 1.00 98.06 128 ILE A O 1
ATOM 939 N N . PHE A 1 129 ? -7.129 -0.986 8.088 1.00 98.69 129 PHE A N 1
ATOM 940 C CA . PHE A 1 129 ? -6.856 -1.742 6.882 1.00 98.69 129 PHE A CA 1
ATOM 941 C C . PHE A 1 129 ? -5.495 -1.331 6.335 1.00 98.69 129 PHE A C 1
ATOM 943 O O . PHE A 1 129 ? -5.298 -0.183 5.943 1.00 98.69 129 PHE A O 1
ATOM 950 N N . ASN A 1 130 ? -4.564 -2.278 6.310 1.00 98.56 130 ASN A N 1
ATOM 951 C CA . ASN A 1 130 ? -3.237 -2.088 5.752 1.00 98.56 130 ASN A CA 1
ATOM 952 C C . ASN A 1 130 ? -3.003 -3.113 4.641 1.00 98.56 130 ASN A C 1
ATOM 954 O O . ASN A 1 130 ? -3.163 -4.312 4.861 1.00 98.56 130 ASN A O 1
ATOM 958 N N . CYS A 1 131 ? -2.618 -2.656 3.454 1.00 98.75 131 CYS A N 1
ATOM 959 C CA . CYS A 1 131 ? -2.311 -3.522 2.326 1.00 98.75 131 CYS A CA 1
ATOM 960 C C . CYS A 1 131 ? -1.065 -3.028 1.601 1.00 98.75 131 CYS A C 1
ATOM 962 O O . CYS A 1 131 ? -0.952 -1.845 1.280 1.00 98.75 131 CYS A O 1
ATOM 964 N N . VAL A 1 132 ? -0.150 -3.948 1.297 1.00 98.75 132 VAL A N 1
ATOM 965 C CA . VAL A 1 132 ? 1.053 -3.660 0.511 1.00 98.75 132 VAL A CA 1
ATOM 966 C C . VAL A 1 132 ? 1.213 -4.708 -0.581 1.00 98.75 132 VAL A C 1
ATOM 968 O O . VAL A 1 132 ? 1.188 -5.910 -0.300 1.00 98.75 132 VAL A O 1
ATOM 971 N N . ALA A 1 133 ? 1.386 -4.254 -1.822 1.00 98.75 133 ALA A N 1
ATOM 972 C CA . ALA A 1 133 ? 1.654 -5.103 -2.977 1.00 98.75 133 ALA A CA 1
ATOM 973 C C 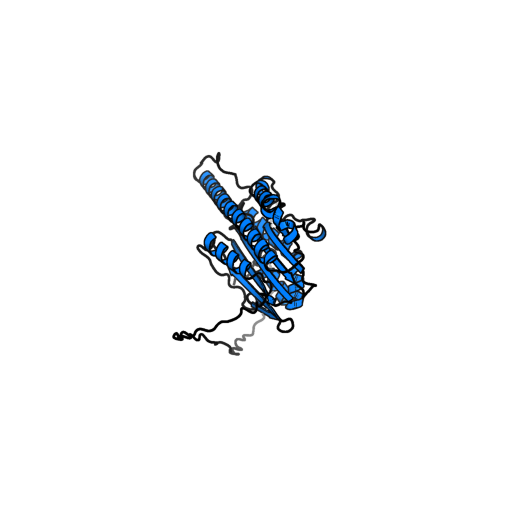. ALA A 1 133 ? 3.041 -4.791 -3.552 1.00 98.75 133 ALA A C 1
ATOM 975 O O . ALA A 1 133 ? 3.310 -3.689 -4.029 1.00 98.75 133 ALA A O 1
ATOM 976 N N . TYR A 1 134 ? 3.913 -5.794 -3.505 1.00 98.69 134 TYR A N 1
ATOM 977 C CA . TYR A 1 134 ? 5.284 -5.765 -3.994 1.00 98.69 134 TYR A CA 1
ATOM 978 C C . TYR A 1 134 ? 5.315 -6.339 -5.416 1.00 98.69 134 TYR A C 1
ATOM 980 O O . TYR A 1 134 ? 5.038 -7.534 -5.584 1.00 98.69 134 TYR A O 1
ATOM 988 N N . PRO A 1 135 ? 5.666 -5.543 -6.440 1.00 98.38 135 PRO A N 1
ATOM 989 C CA . PRO A 1 135 ? 5.824 -6.042 -7.802 1.00 98.38 135 PRO A CA 1
ATOM 990 C C . PRO A 1 135 ? 6.886 -7.139 -7.903 1.00 98.38 135 PRO A C 1
ATOM 992 O O . PRO A 1 135 ? 7.814 -7.205 -7.089 1.00 98.38 135 PRO A O 1
ATOM 995 N N . SER A 1 136 ? 6.755 -8.009 -8.906 1.00 97.56 136 SER A N 1
ATOM 996 C CA . SER A 1 136 ? 7.816 -8.943 -9.284 1.00 97.56 136 SER A CA 1
ATOM 997 C C . SER A 1 136 ? 9.106 -8.179 -9.576 1.00 97.56 136 SER A C 1
ATOM 999 O O . SER A 1 136 ? 9.087 -7.095 -10.156 1.00 97.56 136 SER A O 1
ATOM 1001 N N . THR A 1 137 ? 10.250 -8.759 -9.217 1.00 96.44 137 THR A N 1
ATOM 1002 C CA . THR A 1 137 ? 11.553 -8.151 -9.513 1.00 96.44 137 THR A CA 1
ATOM 1003 C C . THR A 1 137 ? 11.858 -8.146 -11.008 1.00 96.44 137 THR A C 1
ATOM 1005 O O . THR A 1 137 ? 12.636 -7.307 -11.440 1.00 96.44 137 THR A O 1
ATOM 1008 N N . SER A 1 138 ? 11.198 -9.000 -11.800 1.00 95.50 138 SER A N 1
ATOM 1009 C CA . SER A 1 138 ? 11.231 -8.957 -13.271 1.00 95.50 138 SER A CA 1
ATOM 1010 C C . SER A 1 138 ? 10.572 -7.706 -13.861 1.00 95.50 138 SER A C 1
ATOM 1012 O O . SER A 1 138 ? 10.726 -7.434 -15.046 1.00 95.50 138 SER A O 1
ATOM 1014 N N . THR A 1 139 ? 9.859 -6.934 -13.037 1.00 95.12 139 THR A N 1
ATOM 1015 C CA . THR A 1 139 ? 9.234 -5.656 -13.388 1.00 95.12 139 THR A CA 1
ATOM 1016 C C . THR A 1 139 ? 9.901 -4.538 -12.575 1.00 95.12 139 THR A C 1
ATOM 1018 O O . THR A 1 139 ? 9.299 -3.967 -11.661 1.00 95.12 139 THR A O 1
ATOM 1021 N N . PRO A 1 140 ? 11.187 -4.242 -12.835 1.00 93.50 140 PRO A N 1
ATOM 1022 C CA . PRO A 1 140 ? 12.049 -3.569 -11.872 1.00 93.50 140 PRO A CA 1
ATOM 1023 C C . PRO A 1 140 ? 11.691 -2.102 -11.617 1.00 93.50 140 PRO A C 1
ATOM 1025 O O . PRO A 1 140 ? 12.063 -1.574 -10.576 1.00 93.50 140 PRO A O 1
ATOM 1028 N N . ASP A 1 141 ? 10.956 -1.450 -12.520 1.00 96.62 141 ASP A N 1
ATOM 1029 C CA . ASP A 1 141 ? 10.568 -0.040 -12.391 1.00 96.62 141 ASP A CA 1
ATOM 1030 C C . ASP A 1 141 ? 9.129 0.174 -11.877 1.00 96.62 141 ASP A C 1
ATOM 1032 O O . ASP A 1 141 ? 8.630 1.306 -11.880 1.00 96.62 141 ASP A O 1
ATOM 1036 N N . ALA A 1 142 ? 8.436 -0.888 -11.454 1.00 97.62 142 ALA A N 1
ATOM 1037 C CA . ALA A 1 142 ? 7.120 -0.772 -10.834 1.00 97.62 142 ALA A CA 1
ATOM 1038 C C . ALA A 1 142 ? 7.250 -0.418 -9.337 1.00 97.62 142 ALA A C 1
ATOM 1040 O O . ALA A 1 142 ? 7.925 -1.140 -8.602 1.00 97.62 142 ALA A O 1
ATOM 1041 N N . PRO A 1 143 ? 6.601 0.654 -8.844 1.00 98.12 143 PRO A N 1
ATOM 1042 C CA . PRO A 1 143 ? 6.637 1.008 -7.427 1.00 98.12 143 PRO A CA 1
ATOM 1043 C C . PRO A 1 143 ? 5.829 0.032 -6.565 1.00 98.12 143 PRO A C 1
ATOM 1045 O O . PRO A 1 143 ? 4.887 -0.613 -7.035 1.00 98.12 143 PRO A O 1
ATOM 1048 N N . ILE A 1 144 ? 6.172 -0.038 -5.278 1.00 98.62 144 ILE A N 1
ATOM 1049 C CA . ILE A 1 144 ? 5.362 -0.758 -4.290 1.00 98.62 144 ILE A CA 1
ATOM 1050 C C . ILE A 1 144 ? 4.046 0.006 -4.119 1.00 98.62 144 ILE A C 1
ATOM 1052 O O . ILE A 1 144 ? 4.051 1.224 -3.962 1.00 98.62 144 ILE A O 1
ATOM 1056 N N . PHE A 1 145 ? 2.913 -0.689 -4.144 1.00 98.81 145 PHE A N 1
ATOM 1057 C CA . PHE A 1 145 ? 1.637 -0.080 -3.772 1.00 98.81 145 PHE A CA 1
ATOM 1058 C C . PHE A 1 145 ? 1.420 -0.220 -2.271 1.00 98.81 145 PHE A C 1
ATOM 1060 O O . PHE A 1 145 ? 1.524 -1.331 -1.749 1.00 98.81 145 PHE A O 1
ATOM 1067 N N . GLY A 1 146 ? 1.083 0.879 -1.598 1.00 98.44 146 GLY A N 1
ATOM 1068 C CA . GLY A 1 146 ? 0.784 0.896 -0.170 1.00 98.44 146 GLY A CA 1
ATOM 1069 C C . GLY A 1 146 ? -0.534 1.602 0.129 1.00 98.44 146 GLY A C 1
ATOM 1070 O O . GLY A 1 146 ? -0.761 2.723 -0.325 1.00 98.44 146 GLY A O 1
ATOM 1071 N N . ALA A 1 147 ? -1.378 0.959 0.932 1.00 98.50 147 ALA A N 1
ATOM 1072 C CA . ALA A 1 147 ? -2.575 1.538 1.527 1.00 98.50 147 ALA A CA 1
ATOM 1073 C C . ALA A 1 147 ? -2.543 1.321 3.045 1.00 98.50 147 ALA A C 1
ATOM 1075 O O . ALA A 1 147 ? -2.377 0.192 3.504 1.00 98.50 147 ALA A O 1
ATOM 1076 N N . ASP A 1 148 ? -2.709 2.396 3.808 1.00 97.69 148 ASP A N 1
ATOM 1077 C CA . ASP A 1 148 ? -2.736 2.400 5.268 1.00 97.69 148 ASP A CA 1
ATOM 1078 C C . ASP A 1 148 ? -3.894 3.277 5.757 1.00 97.69 148 ASP A C 1
ATOM 1080 O O . ASP A 1 148 ? -3.836 4.509 5.736 1.00 97.69 148 ASP A O 1
ATOM 1084 N N . LEU A 1 149 ? -4.995 2.626 6.126 1.00 98.44 149 LEU A N 1
ATOM 1085 C CA . LEU A 1 149 ? -6.231 3.260 6.568 1.00 98.44 149 LEU A CA 1
ATOM 1086 C C . LEU A 1 149 ? -6.438 2.932 8.041 1.00 98.44 149 LEU A C 1
ATOM 1088 O O . LEU A 1 149 ? -6.580 1.769 8.409 1.00 98.44 149 LEU A O 1
ATOM 1092 N N . ILE A 1 150 ? -6.459 3.949 8.896 1.00 97.62 150 ILE A N 1
ATOM 1093 C CA . ILE A 1 150 ? -6.494 3.786 10.349 1.00 97.62 150 ILE A CA 1
ATOM 1094 C C . ILE A 1 150 ? -7.622 4.639 10.910 1.00 97.62 150 ILE A C 1
ATOM 1096 O O . ILE A 1 150 ? -7.675 5.840 10.679 1.00 97.62 150 ILE A O 1
ATOM 1100 N N . CYS A 1 151 ? -8.490 4.045 11.717 1.00 96.94 151 CYS A N 1
ATOM 1101 C CA . CYS A 1 151 ? -9.443 4.746 12.563 1.00 96.94 151 CYS A CA 1
ATOM 1102 C C . CYS A 1 151 ? -9.331 4.183 13.976 1.00 96.94 151 CYS A C 1
ATOM 1104 O O . CYS A 1 151 ? -9.668 3.028 14.213 1.00 96.94 151 CYS A O 1
ATOM 1106 N N . ILE A 1 152 ? -8.846 4.985 14.923 1.00 94.94 152 ILE A N 1
ATOM 1107 C CA . ILE A 1 152 ? -8.624 4.565 16.316 1.00 94.94 152 ILE A CA 1
ATOM 1108 C C . ILE A 1 152 ? -9.220 5.563 17.308 1.00 94.94 152 ILE A C 1
ATOM 1110 O O . ILE A 1 152 ? -9.263 6.762 17.046 1.00 94.94 152 ILE A O 1
ATOM 1114 N N . GLY A 1 153 ? -9.625 5.082 18.483 1.00 90.50 153 GLY A N 1
ATOM 1115 C CA . GLY A 1 153 ? -10.270 5.891 19.525 1.00 90.50 153 GLY A CA 1
ATOM 1116 C C . GLY A 1 153 ? -11.790 5.720 19.536 1.00 90.50 153 GLY A C 1
ATOM 1117 O O . GLY A 1 153 ? -12.340 5.042 18.683 1.00 90.50 153 GLY A O 1
ATOM 1118 N N . LYS A 1 154 ? -12.484 6.309 20.517 1.00 85.44 154 LYS A N 1
ATOM 1119 C CA . LYS A 1 154 ? -13.940 6.147 20.706 1.00 85.44 154 LYS A CA 1
ATOM 1120 C C . LYS A 1 154 ? -14.668 7.485 20.702 1.00 85.44 154 LYS A C 1
ATOM 1122 O O . LYS A 1 154 ? -14.129 8.480 21.189 1.00 85.44 154 LYS A O 1
ATOM 1127 N N . GLY A 1 155 ? -15.912 7.484 20.217 1.00 84.44 155 GLY A N 1
ATOM 1128 C CA . GLY A 1 155 ? -16.774 8.669 20.183 1.00 84.44 155 GLY A CA 1
ATOM 1129 C C . GLY A 1 155 ? -16.072 9.873 19.549 1.00 84.44 155 GLY A C 1
ATOM 1130 O O . GLY A 1 155 ? -15.426 9.743 18.512 1.00 84.44 155 GLY A O 1
ATOM 1131 N N . ALA A 1 156 ? -16.134 11.026 20.218 1.00 82.56 156 ALA A N 1
ATOM 1132 C CA . ALA A 1 156 ? -15.514 12.273 19.760 1.00 82.56 156 ALA A CA 1
ATOM 1133 C C . ALA A 1 156 ? -13.969 12.261 19.738 1.00 82.56 156 ALA A C 1
ATOM 1135 O O . ALA A 1 156 ? -13.364 13.179 19.199 1.00 82.56 156 ALA A O 1
ATOM 1136 N N . ALA A 1 157 ? -13.315 11.248 20.322 1.00 86.00 157 ALA A N 1
ATOM 1137 C CA . ALA A 1 157 ? -11.856 11.114 20.324 1.00 86.00 157 ALA A CA 1
ATOM 1138 C C . ALA A 1 157 ? -11.324 10.224 19.185 1.00 86.00 157 ALA A C 1
ATOM 1140 O O . ALA A 1 157 ? -10.130 9.908 19.175 1.00 86.00 157 ALA A O 1
ATOM 1141 N N . ARG A 1 158 ? -12.192 9.780 18.261 1.00 90.12 158 ARG A N 1
ATOM 1142 C CA . ARG A 1 158 ? -11.775 9.032 17.069 1.00 90.12 158 ARG A CA 1
ATOM 1143 C C . ARG A 1 158 ? -10.805 9.861 16.232 1.00 90.12 158 ARG A C 1
ATOM 1145 O O . ARG A 1 158 ? -10.993 11.056 16.035 1.00 90.12 158 ARG A O 1
ATOM 1152 N N . LYS A 1 159 ? -9.762 9.201 15.742 1.00 94.56 159 LYS A N 1
ATOM 1153 C CA . LYS A 1 159 ? -8.765 9.761 14.835 1.00 94.56 159 LYS A CA 1
ATOM 1154 C C . LYS A 1 159 ? -8.694 8.883 13.606 1.00 94.56 159 LYS A C 1
ATOM 1156 O O . LYS A 1 159 ? -8.396 7.696 13.738 1.00 94.56 159 LYS A O 1
ATOM 1161 N N . VAL A 1 160 ? -8.932 9.489 12.450 1.00 96.69 160 VAL A N 1
ATOM 1162 C CA . VAL A 1 160 ? -8.798 8.838 11.151 1.00 96.69 160 VAL A CA 1
ATOM 1163 C C . VAL A 1 160 ? -7.482 9.271 10.503 1.00 96.69 160 VAL A C 1
ATOM 1165 O O . VAL A 1 160 ? -7.067 10.427 10.613 1.00 96.69 160 VAL A O 1
ATOM 1168 N N . LEU A 1 161 ? -6.801 8.333 9.858 1.00 97.06 161 LEU A N 1
ATOM 1169 C CA . LEU A 1 161 ? -5.645 8.552 9.001 1.00 97.06 161 LEU A CA 1
ATOM 1170 C C . LEU A 1 161 ? -5.848 7.741 7.727 1.00 97.06 161 LEU A C 1
ATOM 1172 O O . LEU A 1 161 ? -6.187 6.562 7.789 1.00 97.06 161 LEU A O 1
ATOM 1176 N N . ILE A 1 162 ? -5.636 8.391 6.590 1.00 97.94 162 ILE A N 1
ATOM 1177 C CA . ILE A 1 162 ? -5.721 7.792 5.261 1.00 97.94 162 ILE A CA 1
ATOM 1178 C C . ILE A 1 162 ? -4.375 8.023 4.581 1.00 97.94 162 ILE A C 1
ATOM 1180 O O . ILE A 1 162 ? -4.000 9.172 4.342 1.00 97.94 162 ILE A O 1
ATOM 1184 N N . GLY A 1 163 ? -3.648 6.947 4.297 1.00 97.19 163 GLY A N 1
ATOM 1185 C CA . GLY A 1 163 ? -2.414 6.954 3.521 1.00 97.19 163 GLY A CA 1
ATOM 1186 C C . GLY A 1 163 ? -2.543 6.038 2.309 1.00 97.19 163 GLY A C 1
ATOM 1187 O O . GLY A 1 163 ? -2.811 4.852 2.472 1.00 97.19 163 GLY A O 1
ATOM 1188 N N . VAL A 1 164 ? -2.351 6.564 1.100 1.00 98.56 164 VAL A N 1
ATOM 1189 C CA . VAL A 1 164 ? -2.278 5.755 -0.129 1.00 98.56 164 VAL A CA 1
ATOM 1190 C C . VAL A 1 164 ? -1.133 6.266 -0.994 1.00 98.56 164 VAL A C 1
ATOM 1192 O O . VAL A 1 164 ? -1.014 7.474 -1.216 1.00 98.56 164 VAL A O 1
ATOM 1195 N N . ASP A 1 165 ? -0.268 5.368 -1.463 1.00 98.12 165 ASP A N 1
ATOM 1196 C CA . ASP A 1 165 ? 0.923 5.755 -2.215 1.00 98.12 165 ASP A CA 1
ATOM 1197 C C . ASP A 1 165 ? 1.431 4.678 -3.182 1.00 98.12 165 ASP A C 1
ATOM 1199 O O . ASP A 1 165 ? 1.180 3.482 -3.021 1.00 98.12 165 ASP A O 1
ATOM 1203 N N . LEU A 1 166 ? 2.209 5.136 -4.166 1.00 98.44 166 LEU A N 1
ATOM 1204 C CA . LEU A 1 166 ? 3.089 4.315 -4.992 1.00 98.44 166 LEU A CA 1
ATOM 1205 C C . LEU A 1 166 ? 4.528 4.579 -4.533 1.00 98.44 166 LEU A C 1
ATOM 1207 O O . LEU A 1 166 ? 5.214 5.497 -4.995 1.00 98.44 166 LEU A O 1
ATOM 1211 N N . GLN A 1 167 ? 4.967 3.768 -3.587 1.00 97.25 167 GLN A N 1
ATOM 1212 C CA . GLN A 1 167 ? 6.201 3.920 -2.835 1.00 97.25 167 GLN A CA 1
ATOM 1213 C C . GLN A 1 167 ? 7.422 3.660 -3.743 1.00 97.25 167 GLN A C 1
ATOM 1215 O O . GLN A 1 167 ? 7.545 2.578 -4.336 1.00 97.25 167 GLN A O 1
ATOM 1220 N N . PRO A 1 168 ? 8.324 4.647 -3.910 1.00 95.50 168 PRO A N 1
ATOM 1221 C CA . PRO A 1 168 ? 9.472 4.521 -4.796 1.00 95.50 168 PRO A CA 1
ATOM 1222 C C . PRO A 1 168 ? 10.517 3.542 -4.257 1.00 95.50 168 PRO A C 1
ATOM 1224 O O . PRO A 1 168 ? 10.811 3.515 -3.065 1.00 95.50 168 PRO A O 1
ATOM 1227 N N . MET A 1 169 ? 11.150 2.795 -5.164 1.00 93.31 169 MET A N 1
ATOM 1228 C CA . MET A 1 169 ? 12.268 1.897 -4.832 1.00 93.31 169 MET A CA 1
ATOM 1229 C C . MET A 1 169 ? 13.641 2.567 -4.996 1.00 93.31 169 MET A C 1
ATOM 1231 O O . MET A 1 169 ? 14.657 2.024 -4.568 1.00 93.31 169 MET A O 1
ATOM 1235 N N . CYS A 1 170 ? 13.693 3.754 -5.612 1.00 92.00 170 CYS A N 1
ATOM 1236 C CA . CYS A 1 170 ? 14.905 4.557 -5.746 1.00 92.00 170 CYS A CA 1
ATOM 1237 C C . CYS A 1 170 ? 14.586 6.059 -5.842 1.00 92.00 170 CYS A C 1
ATOM 1239 O O . CYS A 1 170 ? 13.429 6.463 -5.932 1.00 92.00 170 CYS A O 1
ATOM 1241 N N . ARG A 1 171 ? 15.627 6.900 -5.828 1.00 90.12 171 ARG A N 1
ATOM 1242 C CA . ARG A 1 171 ? 15.503 8.371 -5.859 1.00 90.12 171 ARG A CA 1
ATOM 1243 C C . ARG A 1 171 ? 15.782 8.987 -7.231 1.00 90.12 171 ARG A C 1
ATOM 1245 O O . ARG A 1 171 ? 15.926 10.206 -7.323 1.00 90.12 171 ARG A O 1
ATOM 1252 N N . ASP A 1 172 ? 15.900 8.165 -8.269 1.00 93.50 172 ASP A N 1
ATOM 1253 C CA . ASP A 1 172 ? 16.158 8.654 -9.618 1.00 93.50 172 ASP A CA 1
ATOM 1254 C C . ASP A 1 172 ? 14.999 9.534 -10.106 1.00 93.50 172 ASP A C 1
ATOM 1256 O O . ASP A 1 172 ? 13.820 9.204 -9.937 1.00 93.50 172 ASP A O 1
ATOM 1260 N N . ALA A 1 173 ? 15.328 10.672 -10.715 1.00 92.38 173 ALA A N 1
ATOM 1261 C CA . ALA A 1 173 ? 14.323 11.614 -11.192 1.00 92.38 173 ALA A CA 1
ATOM 1262 C C . ALA A 1 173 ? 13.444 11.008 -12.299 1.00 92.38 173 ALA A C 1
ATOM 1264 O O . ALA A 1 173 ? 12.242 11.264 -12.328 1.00 92.38 173 ALA A O 1
ATOM 1265 N N . SER A 1 174 ? 14.017 10.166 -13.160 1.00 93.62 174 SER A N 1
ATOM 1266 C CA . SER A 1 174 ? 13.329 9.479 -14.260 1.00 93.62 174 SER A CA 1
ATOM 1267 C C . SER A 1 174 ? 12.421 8.359 -13.758 1.00 93.62 174 SER A C 1
ATOM 1269 O O . SER A 1 174 ? 11.454 7.998 -14.428 1.00 93.62 174 SER A O 1
ATOM 1271 N N . TYR A 1 175 ? 12.720 7.793 -12.585 1.00 95.19 175 TYR A N 1
ATOM 1272 C CA . TYR A 1 175 ? 11.831 6.853 -11.903 1.00 95.19 175 TYR A CA 1
ATOM 1273 C C . TYR A 1 175 ? 10.587 7.583 -11.388 1.00 95.19 175 TYR A C 1
ATOM 1275 O O . TYR A 1 175 ? 9.464 7.205 -11.707 1.00 95.19 175 TYR A O 1
ATOM 1283 N N . ALA A 1 176 ? 10.776 8.683 -10.652 1.00 94.62 176 ALA A N 1
ATOM 1284 C CA . ALA A 1 176 ? 9.663 9.477 -10.131 1.00 94.62 176 ALA A CA 1
ATOM 1285 C C . ALA A 1 176 ? 8.813 10.104 -11.252 1.00 94.62 176 ALA A C 1
ATOM 1287 O O . ALA A 1 176 ? 7.585 10.121 -11.164 1.00 94.62 176 ALA A O 1
ATOM 1288 N N . ALA A 1 177 ? 9.448 10.589 -12.322 1.00 95.50 177 ALA A N 1
ATOM 1289 C CA . ALA A 1 177 ? 8.764 11.202 -13.458 1.00 95.50 177 ALA A CA 1
ATOM 1290 C C . ALA A 1 177 ? 7.786 10.253 -14.172 1.00 95.50 177 ALA A C 1
ATOM 1292 O O . ALA A 1 177 ? 6.870 10.739 -14.828 1.00 95.50 177 ALA A O 1
ATOM 1293 N N . ALA A 1 178 ? 7.947 8.933 -14.017 1.00 96.00 178 ALA A N 1
ATOM 1294 C CA . ALA A 1 178 ? 7.091 7.940 -14.658 1.00 96.00 178 ALA A CA 1
ATOM 1295 C C . ALA A 1 178 ? 5.675 7.853 -14.062 1.00 96.00 178 ALA A C 1
ATOM 1297 O O . ALA A 1 178 ? 4.801 7.297 -14.708 1.00 96.00 178 ALA A O 1
ATOM 1298 N N . TYR A 1 179 ? 5.431 8.350 -12.841 1.00 97.19 179 TYR A N 1
ATOM 1299 C CA . TYR A 1 179 ? 4.101 8.228 -12.216 1.00 97.19 179 TYR A CA 1
ATOM 1300 C C . TYR A 1 179 ? 3.733 9.352 -11.239 1.00 97.19 179 TYR A C 1
ATOM 1302 O O . TYR A 1 179 ? 2.552 9.627 -11.030 1.00 97.19 179 TYR A O 1
ATOM 1310 N N . VAL A 1 180 ? 4.707 10.041 -10.632 1.00 97.25 180 VAL A N 1
ATOM 1311 C CA . VAL A 1 180 ? 4.428 11.095 -9.641 1.00 97.25 180 VAL A CA 1
ATOM 1312 C C . VAL A 1 180 ? 3.569 12.237 -10.204 1.00 97.25 180 VAL A C 1
ATOM 1314 O O . VAL A 1 180 ? 2.679 12.679 -9.477 1.00 97.25 180 VAL A O 1
ATOM 1317 N N . PRO A 1 181 ? 3.751 12.718 -11.454 1.00 98.00 181 PRO A N 1
ATOM 1318 C CA . PRO A 1 181 ? 2.878 13.754 -12.010 1.00 98.00 181 PRO A CA 1
ATOM 1319 C C . PRO A 1 181 ? 1.393 13.369 -12.021 1.00 98.00 181 PRO A C 1
ATOM 1321 O O . PRO A 1 181 ? 0.547 14.211 -11.727 1.00 98.00 181 PRO A O 1
ATOM 1324 N N . GLU A 1 182 ? 1.067 12.103 -12.294 1.00 98.25 182 GLU A N 1
ATOM 1325 C CA . GLU A 1 182 ? -0.318 11.621 -12.269 1.00 98.25 182 GLU A CA 1
ATOM 1326 C C . GLU A 1 182 ? -0.888 11.600 -10.852 1.00 98.25 182 GLU A C 1
ATOM 1328 O O . GLU A 1 182 ? -2.026 12.017 -10.641 1.00 98.25 182 GLU A O 1
ATOM 1333 N N . LEU A 1 183 ? -0.091 11.186 -9.863 1.00 97.88 183 LEU A N 1
ATOM 1334 C CA . LEU A 1 183 ? -0.508 11.226 -8.461 1.00 97.88 183 LEU A CA 1
ATOM 1335 C C . LEU A 1 183 ? -0.755 12.658 -7.976 1.00 97.88 183 LEU A C 1
ATOM 1337 O O . LEU A 1 183 ? -1.736 12.913 -7.281 1.00 97.88 183 LEU A O 1
ATOM 1341 N N . LEU A 1 184 ? 0.096 13.607 -8.378 1.00 96.69 184 LEU A N 1
ATOM 1342 C CA . LEU A 1 184 ? -0.108 15.027 -8.084 1.00 96.69 184 LEU A CA 1
ATOM 1343 C C . LEU A 1 184 ? -1.388 15.551 -8.747 1.00 96.69 184 LEU A C 1
ATOM 1345 O O . LEU A 1 184 ? -2.164 16.239 -8.097 1.00 96.69 184 LEU A O 1
ATOM 1349 N N . ALA A 1 185 ? -1.660 15.177 -10.000 1.00 97.75 185 ALA A N 1
ATOM 1350 C CA . ALA A 1 185 ? -2.896 15.554 -10.684 1.00 97.75 185 ALA A CA 1
ATOM 1351 C C . ALA A 1 185 ? -4.152 14.956 -10.020 1.00 97.75 185 ALA A C 1
ATOM 1353 O O . ALA A 1 185 ? -5.204 15.600 -9.984 1.00 97.75 185 ALA A O 1
ATOM 1354 N N . LEU A 1 186 ? -4.058 13.743 -9.461 1.00 96.94 186 LEU A N 1
ATOM 1355 C CA . LEU A 1 186 ? -5.133 13.167 -8.655 1.00 96.94 186 LEU A CA 1
ATOM 1356 C C . LEU A 1 186 ? -5.333 13.948 -7.355 1.00 96.94 186 LEU A C 1
ATOM 1358 O O . LEU A 1 186 ? -6.445 14.399 -7.091 1.00 96.94 186 LEU A O 1
ATOM 1362 N N . ARG A 1 187 ? -4.276 14.111 -6.555 1.00 94.94 187 ARG A N 1
ATOM 1363 C CA . ARG A 1 187 ? -4.347 14.736 -5.228 1.00 94.94 187 ARG A CA 1
ATOM 1364 C C . ARG A 1 187 ? -4.733 16.212 -5.300 1.00 94.94 187 ARG A C 1
ATOM 1366 O O . ARG A 1 187 ? -5.672 16.622 -4.628 1.00 94.94 187 ARG A O 1
ATOM 1373 N N . ASP A 1 188 ? -4.020 16.982 -6.117 1.00 93.69 188 ASP A N 1
ATOM 1374 C CA . ASP A 1 188 ? -4.125 18.445 -6.181 1.00 93.69 188 ASP A CA 1
ATOM 1375 C C . ASP A 1 188 ? -5.175 18.909 -7.207 1.00 93.69 188 ASP A C 1
ATOM 1377 O O . ASP A 1 188 ? -5.519 20.088 -7.255 1.00 93.69 188 ASP A O 1
ATOM 1381 N N . GLY A 1 189 ? -5.679 17.988 -8.035 1.00 94.81 189 GLY A N 1
ATOM 1382 C CA . GLY A 1 189 ? -6.741 18.227 -9.011 1.00 94.81 189 GLY A CA 1
ATOM 1383 C C . GLY A 1 189 ? -8.020 17.483 -8.645 1.00 94.81 189 GLY A C 1
ATOM 1384 O O . GLY A 1 189 ? -8.911 18.047 -8.017 1.00 94.81 189 GLY A O 1
ATOM 1385 N N . ARG A 1 190 ? -8.124 16.203 -9.030 1.00 94.69 190 ARG A N 1
ATOM 1386 C CA . ARG A 1 190 ? -9.368 15.409 -8.906 1.00 94.69 190 ARG A CA 1
ATOM 1387 C C . ARG A 1 190 ? -9.945 15.384 -7.487 1.00 94.69 190 ARG A C 1
ATOM 1389 O O . ARG A 1 190 ? -11.162 15.363 -7.337 1.00 94.69 190 ARG A O 1
ATOM 1396 N N . PHE A 1 191 ? -9.090 15.339 -6.470 1.00 95.75 191 PHE A N 1
ATOM 1397 C CA . PHE A 1 191 ? -9.499 15.258 -5.069 1.00 95.75 191 PHE A CA 1
ATOM 1398 C C . PHE A 1 191 ? -9.400 16.590 -4.317 1.00 95.75 191 PHE A C 1
ATOM 1400 O O . PHE A 1 191 ? -9.597 16.606 -3.104 1.00 95.75 191 PHE A O 1
ATOM 1407 N N . ALA A 1 192 ? -9.172 17.706 -5.018 1.00 92.50 192 ALA A N 1
ATOM 1408 C CA . ALA A 1 192 ? -9.150 19.031 -4.404 1.00 92.50 192 ALA A CA 1
ATOM 1409 C C . ALA A 1 192 ? -10.490 19.371 -3.724 1.00 92.50 192 ALA A C 1
ATOM 1411 O O . ALA A 1 192 ? -10.498 19.869 -2.601 1.00 92.50 192 ALA A O 1
ATOM 1412 N N . ASP A 1 193 ? -11.618 19.014 -4.347 1.00 90.69 193 ASP A N 1
ATOM 1413 C CA . ASP A 1 193 ? 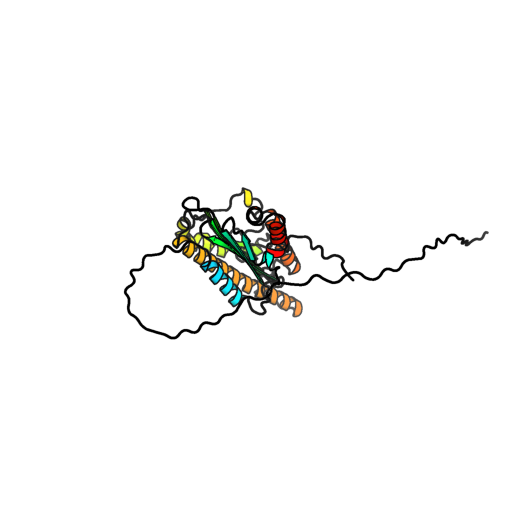-12.962 19.318 -3.827 1.00 90.69 193 ASP A CA 1
ATOM 1414 C C . ASP A 1 193 ? -13.323 18.523 -2.561 1.00 90.69 193 ASP A C 1
ATOM 1416 O O . ASP A 1 193 ? -14.166 18.951 -1.778 1.00 90.69 193 ASP A O 1
ATOM 1420 N N . VAL A 1 194 ? -12.679 17.374 -2.332 1.00 91.44 194 VAL A N 1
ATOM 1421 C CA . VAL A 1 194 ? -12.865 16.552 -1.119 1.00 91.44 194 VAL A CA 1
ATOM 1422 C C . VAL A 1 194 ? -11.719 16.725 -0.122 1.00 91.44 194 VAL A C 1
ATOM 1424 O O . VAL A 1 194 ? -11.658 16.013 0.883 1.00 91.44 194 VAL A O 1
ATOM 1427 N N . ALA A 1 195 ? -10.797 17.660 -0.379 1.00 91.12 195 ALA A N 1
ATOM 1428 C CA . ALA A 1 195 ? -9.620 17.857 0.454 1.00 91.12 195 ALA A CA 1
ATOM 1429 C C . ALA A 1 195 ? -9.994 18.281 1.880 1.00 91.12 195 ALA A C 1
ATOM 1431 O O . ALA A 1 195 ? -9.375 17.796 2.827 1.00 91.12 195 ALA A O 1
ATOM 1432 N N . GLU A 1 196 ? -11.019 19.126 2.034 1.00 91.50 196 GLU A N 1
ATOM 1433 C CA . GLU A 1 196 ? -11.551 19.542 3.338 1.00 91.50 196 GLU A CA 1
ATOM 1434 C C . GLU A 1 196 ? -12.245 18.377 4.058 1.00 91.50 196 GLU A C 1
ATOM 1436 O O . GLU A 1 196 ? -11.878 18.074 5.193 1.00 91.50 196 GLU A O 1
ATOM 1441 N N . THR A 1 197 ? -13.149 17.656 3.376 1.00 93.50 197 THR A N 1
ATOM 1442 C CA . THR A 1 197 ? -13.824 16.454 3.907 1.00 93.50 197 THR A CA 1
ATOM 1443 C C . THR A 1 197 ? -12.818 15.432 4.436 1.00 93.50 197 THR A C 1
ATOM 1445 O O . THR A 1 197 ? -12.980 14.884 5.524 1.00 93.50 197 THR A O 1
ATOM 1448 N N . LEU A 1 198 ? -11.748 15.172 3.682 1.00 95.31 198 LEU A N 1
ATOM 1449 C CA . LEU A 1 198 ? -10.729 14.200 4.068 1.00 95.31 198 LEU A CA 1
ATOM 1450 C C . LEU A 1 198 ? -9.670 14.775 5.018 1.00 95.31 198 LEU A C 1
ATOM 1452 O O . LEU A 1 198 ? -8.859 14.015 5.541 1.00 95.31 198 LEU A O 1
ATOM 1456 N N . GLY A 1 199 ? -9.641 16.087 5.261 1.00 95.38 199 GLY A N 1
ATOM 1457 C CA . GLY A 1 199 ? -8.556 16.725 6.010 1.00 95.38 199 GLY A CA 1
ATOM 1458 C C . GLY A 1 199 ? -7.191 16.435 5.378 1.00 95.38 199 GLY A C 1
ATOM 1459 O O . GLY A 1 199 ? -6.253 16.014 6.064 1.00 95.38 199 GLY A O 1
ATOM 1460 N N . THR A 1 200 ? -7.102 16.571 4.051 1.00 93.88 200 THR A N 1
ATOM 1461 C CA . THR A 1 200 ? -5.884 16.291 3.278 1.00 93.88 200 THR A CA 1
ATOM 1462 C C . THR A 1 200 ? -4.752 17.179 3.772 1.00 93.88 200 THR A C 1
ATOM 1464 O O . THR A 1 200 ? -4.909 18.384 3.961 1.00 93.88 200 THR A O 1
ATOM 1467 N N . THR A 1 201 ? -3.601 16.573 4.038 1.00 91.44 201 THR A N 1
ATOM 1468 C CA . THR A 1 201 ? -2.469 17.252 4.662 1.00 91.44 201 THR A CA 1
ATOM 1469 C C . THR A 1 201 ? -1.162 16.597 4.241 1.00 91.44 201 THR A C 1
ATOM 1471 O O . THR A 1 201 ? -1.150 15.581 3.552 1.00 91.44 201 THR A O 1
ATOM 1474 N N . THR A 1 202 ? -0.034 17.166 4.645 1.00 83.44 202 THR A N 1
ATOM 1475 C CA . THR A 1 202 ? 1.260 16.517 4.463 1.00 83.44 202 THR A CA 1
ATOM 1476 C C . THR A 1 202 ? 1.658 15.787 5.741 1.00 83.44 202 THR A C 1
ATOM 1478 O O . THR A 1 202 ? 1.350 16.235 6.853 1.00 83.44 202 THR A O 1
ATOM 1481 N N . PRO A 1 203 ? 2.335 14.638 5.626 1.00 76.12 203 PRO A N 1
ATOM 1482 C CA . PRO A 1 203 ? 2.890 14.000 6.800 1.00 76.12 203 PRO A CA 1
ATOM 1483 C C . PRO A 1 203 ? 3.900 14.913 7.515 1.00 76.12 203 PRO A C 1
ATOM 1485 O O . PRO A 1 203 ? 4.596 15.704 6.877 1.00 76.12 203 PRO A O 1
ATOM 1488 N N . SER A 1 204 ? 3.988 14.835 8.848 1.00 68.00 204 SER A N 1
ATOM 1489 C CA . SER A 1 204 ? 4.894 15.716 9.593 1.00 68.00 204 SER A CA 1
ATOM 1490 C C . SER A 1 204 ? 6.358 15.347 9.358 1.00 68.00 204 SER A C 1
ATOM 1492 O O . SER A 1 204 ? 6.710 14.171 9.265 1.00 68.00 204 SER A O 1
ATOM 1494 N N . THR A 1 205 ? 7.233 16.354 9.341 1.00 61.44 205 THR A N 1
ATOM 1495 C CA . THR A 1 205 ? 8.676 16.174 9.109 1.00 61.44 205 THR A CA 1
ATOM 1496 C C . THR A 1 205 ? 9.297 15.195 10.118 1.00 61.44 205 THR A C 1
ATOM 1498 O O . THR A 1 205 ? 10.106 14.358 9.748 1.00 61.44 205 THR A O 1
ATOM 1501 N N . LYS A 1 206 ? 8.790 15.143 11.357 1.00 53.72 206 LYS A N 1
ATOM 1502 C CA . LYS A 1 206 ? 9.248 14.217 12.410 1.00 53.72 206 LYS A CA 1
ATOM 1503 C C . LYS A 1 206 ? 9.182 12.718 12.053 1.00 53.72 206 LYS A C 1
ATOM 1505 O O . LYS A 1 206 ? 9.938 11.946 12.630 1.00 53.72 206 LYS A O 1
ATOM 1510 N N . PHE A 1 207 ? 8.284 12.295 11.159 1.00 49.84 207 PHE A N 1
ATOM 1511 C CA . PHE A 1 207 ? 8.202 10.896 10.698 1.00 49.84 207 PHE A CA 1
ATOM 1512 C C . PHE A 1 207 ? 8.687 10.720 9.243 1.00 49.84 207 PHE A C 1
ATOM 1514 O O . PHE A 1 207 ? 8.829 9.593 8.785 1.00 49.84 207 PHE A O 1
ATOM 1521 N N . TYR A 1 208 ? 8.934 11.825 8.522 1.00 54.25 208 TYR A N 1
ATOM 1522 C CA . TYR A 1 208 ? 9.131 11.857 7.064 1.00 54.25 208 TYR A CA 1
ATOM 1523 C C . TYR A 1 208 ? 10.351 12.685 6.613 1.00 54.25 208 TYR A C 1
ATOM 1525 O O . TYR A 1 208 ? 10.549 12.881 5.417 1.00 54.25 208 TYR A O 1
ATOM 1533 N N . GLU A 1 209 ? 11.197 13.164 7.531 1.00 44.53 209 GLU A N 1
ATOM 1534 C CA . GLU A 1 209 ? 12.442 13.892 7.220 1.00 44.53 209 GLU A CA 1
ATOM 1535 C C . GLU A 1 209 ? 13.379 13.076 6.312 1.00 44.53 209 GLU A C 1
ATOM 1537 O O . GLU A 1 209 ? 14.053 13.648 5.459 1.00 44.53 209 GLU A O 1
ATOM 1542 N N . ASP A 1 210 ? 13.286 11.743 6.386 1.00 59.62 210 ASP A N 1
ATOM 1543 C CA . ASP A 1 210 ? 13.976 10.779 5.527 1.00 59.62 210 ASP A CA 1
ATOM 1544 C C . ASP A 1 210 ? 13.023 9.997 4.599 1.00 59.62 210 ASP A C 1
ATOM 1546 O O . ASP A 1 210 ? 13.305 8.837 4.302 1.00 59.62 210 ASP A O 1
ATOM 1550 N N . ALA A 1 211 ? 11.902 10.585 4.139 1.00 63.34 211 ALA A N 1
ATOM 1551 C CA . ALA A 1 211 ? 10.832 9.956 3.330 1.00 63.34 211 ALA A CA 1
ATOM 1552 C C . ALA A 1 211 ? 11.256 9.451 1.929 1.00 63.34 211 ALA A C 1
ATOM 1554 O O . ALA A 1 211 ? 10.613 9.704 0.914 1.00 63.34 211 ALA A O 1
ATOM 1555 N N . LYS A 1 212 ? 12.348 8.695 1.859 1.00 80.00 212 LYS A N 1
ATOM 1556 C CA . LYS A 1 212 ? 12.931 8.087 0.665 1.00 80.00 212 LYS A CA 1
ATOM 1557 C C . LYS A 1 212 ? 12.046 6.997 0.063 1.00 80.00 212 LYS A C 1
ATOM 1559 O O . LYS A 1 212 ? 12.251 6.652 -1.093 1.00 80.00 212 LYS A O 1
ATOM 1564 N N . PHE A 1 213 ? 11.098 6.485 0.846 1.00 90.12 213 PHE A N 1
ATOM 1565 C CA . PHE A 1 213 ? 10.165 5.420 0.484 1.00 90.12 213 PHE A CA 1
ATOM 1566 C C . PHE A 1 213 ? 8.722 5.892 0.324 1.00 90.12 213 PHE A C 1
ATOM 1568 O O . PHE A 1 213 ? 7.837 5.072 0.112 1.00 90.12 213 PHE A O 1
ATOM 1575 N N . PHE A 1 214 ? 8.490 7.203 0.370 1.00 92.62 214 PHE A N 1
ATOM 1576 C CA . PHE A 1 214 ? 7.202 7.789 0.024 1.00 92.62 214 PHE A CA 1
ATOM 1577 C C . PHE A 1 214 ? 7.363 8.662 -1.210 1.00 92.62 214 PHE A C 1
ATOM 1579 O O . PHE A 1 214 ? 8.349 9.389 -1.368 1.00 92.62 214 PHE A O 1
ATOM 1586 N N . SER A 1 215 ? 6.399 8.584 -2.114 1.00 94.06 215 SER A N 1
ATOM 1587 C CA . SER A 1 215 ? 6.382 9.444 -3.281 1.00 94.06 215 SER A CA 1
ATOM 1588 C C . SER A 1 215 ? 5.974 10.861 -2.876 1.00 94.06 215 SER A C 1
ATOM 1590 O O . SER A 1 215 ? 5.208 11.088 -1.939 1.00 94.06 215 SER A O 1
ATOM 1592 N N . LYS A 1 216 ? 6.421 11.856 -3.648 1.00 92.06 216 LYS A N 1
ATOM 1593 C CA . LYS A 1 216 ? 5.924 13.236 -3.496 1.00 92.06 216 LYS A CA 1
ATOM 1594 C C . LYS A 1 216 ? 4.420 13.357 -3.790 1.00 92.06 216 LYS A C 1
ATOM 1596 O O . LYS A 1 216 ? 3.811 14.371 -3.445 1.00 92.06 216 LYS A O 1
ATOM 1601 N N . GLY A 1 217 ? 3.852 12.351 -4.455 1.00 94.06 217 GLY A N 1
ATOM 1602 C CA . GLY A 1 217 ? 2.443 12.240 -4.801 1.00 94.06 217 GLY A CA 1
ATOM 1603 C C . GLY A 1 217 ? 1.615 11.439 -3.797 1.00 94.06 217 GLY A C 1
ATOM 1604 O O . GLY A 1 217 ? 0.448 11.201 -4.082 1.00 94.06 217 GLY A O 1
ATOM 1605 N N . MET A 1 218 ? 2.167 11.032 -2.647 1.00 95.62 218 MET A N 1
ATOM 1606 C CA . MET A 1 218 ? 1.408 10.337 -1.603 1.00 95.62 218 MET A CA 1
ATOM 1607 C C . MET A 1 218 ? 0.117 11.097 -1.272 1.00 95.62 218 MET A C 1
ATOM 1609 O O . MET A 1 218 ? 0.141 12.315 -1.051 1.00 95.62 218 MET A O 1
ATOM 1613 N N . PHE A 1 219 ? -1.000 10.368 -1.208 1.00 97.12 219 PHE A N 1
ATOM 1614 C CA . PHE A 1 219 ? -2.218 10.878 -0.601 1.00 97.12 219 PHE A CA 1
ATOM 1615 C C . PHE A 1 219 ? -2.137 10.653 0.902 1.00 97.12 219 PHE A C 1
ATOM 1617 O O . PHE A 1 219 ? -2.033 9.514 1.360 1.00 97.12 219 PHE A O 1
ATOM 1624 N N . PHE A 1 220 ? -2.176 11.738 1.666 1.00 96.25 220 PHE A N 1
ATOM 1625 C CA . PHE A 1 220 ? -2.146 11.686 3.117 1.00 96.25 220 PHE A CA 1
ATOM 1626 C C . PHE A 1 220 ? -3.225 12.598 3.682 1.00 96.25 220 PHE A C 1
ATOM 1628 O O . PHE A 1 220 ? -3.325 13.769 3.315 1.00 96.25 220 PHE A O 1
ATOM 1635 N N . ALA A 1 221 ? -4.056 12.064 4.567 1.00 97.06 221 ALA A N 1
ATOM 1636 C CA . ALA A 1 221 ? -5.187 12.808 5.089 1.00 97.06 221 ALA A CA 1
ATOM 1637 C C . ALA A 1 221 ? -5.503 12.422 6.533 1.00 97.06 221 ALA A C 1
ATOM 1639 O O . ALA A 1 221 ? -5.255 11.294 6.972 1.00 97.06 221 ALA A O 1
ATOM 1640 N N . ARG A 1 222 ? -6.047 13.384 7.279 1.00 97.12 222 ARG A N 1
ATOM 1641 C CA . ARG A 1 222 ? -6.527 13.214 8.653 1.00 97.12 222 ARG A CA 1
ATOM 1642 C C . ARG A 1 222 ? -7.960 13.737 8.744 1.00 97.12 222 ARG A C 1
ATOM 1644 O O . ARG A 1 222 ? -8.145 14.872 9.190 1.00 97.12 222 ARG A O 1
ATOM 1651 N N . PRO A 1 223 ? -8.950 12.937 8.317 1.00 96.81 223 PRO A N 1
ATOM 1652 C CA . PRO A 1 223 ? -10.337 13.368 8.329 1.00 96.81 223 PRO A CA 1
ATOM 1653 C C . PRO A 1 223 ? -10.779 13.825 9.728 1.00 96.81 223 PRO A C 1
ATOM 1655 O O . PRO A 1 223 ? -10.390 13.201 10.726 1.00 96.81 223 PRO A O 1
ATOM 1658 N N . PRO A 1 224 ? -11.577 14.903 9.827 1.00 94.25 224 PRO A N 1
ATOM 1659 C CA . PRO A 1 224 ? -12.057 15.421 11.107 1.00 94.25 224 PRO A CA 1
ATOM 1660 C C . PRO A 1 224 ? -13.113 14.508 11.745 1.00 94.25 224 PRO A C 1
ATOM 1662 O O . PRO A 1 224 ? -13.319 14.553 12.959 1.00 94.25 224 PRO A O 1
ATOM 1665 N N . THR A 1 225 ? -13.774 13.680 10.937 1.00 93.44 225 THR A N 1
ATOM 1666 C CA . THR A 1 225 ? -14.843 12.764 11.333 1.00 93.44 225 THR A CA 1
ATOM 1667 C C . THR A 1 225 ? -14.581 11.354 10.803 1.00 93.44 225 THR A C 1
ATOM 1669 O O . THR A 1 225 ? -13.722 11.121 9.954 1.00 93.44 225 THR A O 1
ATOM 1672 N N . ALA A 1 226 ? -15.315 10.388 11.353 1.00 93.81 226 ALA A N 1
ATOM 1673 C CA . ALA A 1 226 ? -15.346 9.002 10.901 1.00 93.81 226 ALA A CA 1
ATOM 1674 C C . ALA A 1 226 ? -16.794 8.672 10.512 1.00 93.81 226 ALA A C 1
ATOM 1676 O O . ALA A 1 226 ? -17.542 8.122 11.323 1.00 93.81 226 ALA A O 1
ATOM 1677 N N . ASP A 1 227 ? -17.194 9.101 9.316 1.00 93.25 227 ASP A N 1
ATOM 1678 C CA . ASP A 1 227 ? -18.547 8.966 8.771 1.00 93.25 227 ASP A CA 1
ATOM 1679 C C . ASP A 1 227 ? -18.546 8.387 7.343 1.00 93.25 227 ASP A C 1
ATOM 1681 O O . ASP A 1 227 ? -17.496 8.135 6.743 1.00 93.25 227 ASP A O 1
ATOM 1685 N N . ASP A 1 228 ? -19.742 8.150 6.806 1.00 93.88 228 ASP A N 1
ATOM 1686 C CA . ASP A 1 228 ? -19.934 7.530 5.493 1.00 93.88 228 ASP A CA 1
ATOM 1687 C C . ASP A 1 228 ? -19.369 8.377 4.340 1.00 93.88 228 ASP A C 1
ATOM 1689 O O . ASP A 1 228 ? -18.965 7.830 3.310 1.00 93.88 228 ASP A O 1
ATOM 1693 N N . GLU A 1 229 ? -19.307 9.706 4.489 1.00 95.31 229 GLU A N 1
ATOM 1694 C CA . GLU A 1 229 ? -18.734 10.583 3.467 1.00 95.31 229 GLU A CA 1
ATOM 1695 C C . GLU A 1 229 ? -17.219 10.385 3.385 1.00 95.31 229 GLU A C 1
ATOM 1697 O O . GLU A 1 229 ? -16.687 10.180 2.290 1.00 95.31 229 GLU A O 1
ATOM 1702 N N . VAL A 1 230 ? -16.543 10.346 4.538 1.00 96.56 230 VAL A N 1
ATOM 1703 C CA . VAL A 1 230 ? -15.114 10.025 4.638 1.00 96.56 230 VAL A CA 1
ATOM 1704 C C . VAL A 1 230 ? -14.832 8.617 4.113 1.00 96.56 230 VAL A C 1
ATOM 1706 O O . VAL A 1 230 ? -13.872 8.423 3.359 1.00 96.56 230 VAL A O 1
ATOM 1709 N N . ALA A 1 231 ? -15.665 7.629 4.453 1.00 96.69 231 ALA A N 1
ATOM 1710 C CA . ALA A 1 231 ? -15.506 6.257 3.969 1.00 96.69 231 ALA A CA 1
ATOM 1711 C C . ALA A 1 231 ? -15.607 6.187 2.435 1.00 96.69 231 ALA A C 1
ATOM 1713 O O . ALA A 1 231 ? -14.738 5.613 1.777 1.00 96.69 231 ALA A O 1
ATOM 1714 N N . ARG A 1 232 ? -16.618 6.835 1.844 1.00 97.50 232 ARG A N 1
ATOM 1715 C CA . ARG A 1 232 ? -16.805 6.881 0.388 1.00 97.50 232 ARG A CA 1
ATOM 1716 C C . ARG A 1 232 ? -15.676 7.640 -0.314 1.00 97.50 232 ARG A C 1
ATOM 1718 O O . ARG A 1 232 ? -15.104 7.121 -1.267 1.00 97.50 232 ARG A O 1
ATOM 1725 N N . ALA A 1 233 ? -15.331 8.838 0.158 1.00 97.75 233 ALA A N 1
ATOM 1726 C CA . ALA A 1 233 ? -14.299 9.666 -0.464 1.00 97.75 233 ALA A CA 1
ATOM 1727 C C . ALA A 1 233 ? -12.910 9.011 -0.382 1.00 97.75 233 ALA A C 1
ATOM 1729 O O . ALA A 1 233 ? -12.172 9.000 -1.366 1.00 97.75 233 ALA A O 1
ATOM 1730 N N . SER A 1 234 ? -12.564 8.391 0.751 1.00 98.19 234 SER A N 1
ATOM 1731 C CA . SER A 1 234 ? -11.301 7.648 0.879 1.00 98.19 234 SER A CA 1
ATOM 1732 C C . SER A 1 234 ? -11.267 6.384 0.011 1.00 98.19 234 SER A C 1
ATOM 1734 O O . SER A 1 234 ? -10.206 6.026 -0.500 1.00 98.19 234 SER A O 1
ATOM 1736 N N . LEU A 1 235 ? -12.412 5.727 -0.214 1.00 98.69 235 LEU A N 1
ATOM 1737 C CA . LEU A 1 235 ? -12.501 4.613 -1.159 1.00 98.69 235 LEU A CA 1
ATOM 1738 C C . LEU A 1 235 ? -12.272 5.090 -2.598 1.00 98.69 235 LEU A C 1
ATOM 1740 O O . LEU A 1 235 ? -11.563 4.427 -3.352 1.00 98.69 235 LEU A O 1
ATOM 1744 N N . ASP A 1 236 ? -12.829 6.240 -2.979 1.00 98.56 236 ASP A N 1
ATOM 1745 C CA . ASP A 1 236 ? -12.613 6.831 -4.305 1.00 98.56 236 ASP A CA 1
ATOM 1746 C C . ASP A 1 236 ? -11.133 7.190 -4.536 1.00 98.56 236 ASP A C 1
ATOM 1748 O O . ASP A 1 236 ? -10.606 6.948 -5.626 1.00 98.56 236 ASP A O 1
ATOM 1752 N N . VAL A 1 237 ? -10.438 7.685 -3.503 1.00 98.56 237 VAL A N 1
ATOM 1753 C CA . VAL A 1 237 ? -8.979 7.899 -3.523 1.00 98.56 237 VAL A CA 1
ATOM 1754 C C . VAL A 1 237 ? -8.229 6.587 -3.732 1.00 98.56 237 VAL A C 1
ATOM 1756 O O . VAL A 1 237 ? -7.401 6.500 -4.641 1.00 98.56 237 VAL A O 1
ATOM 1759 N N . LEU A 1 238 ? -8.533 5.560 -2.929 1.00 98.88 238 LEU A N 1
ATOM 1760 C CA . LEU A 1 238 ? -7.881 4.252 -3.021 1.00 98.88 238 LEU A CA 1
ATOM 1761 C C . LEU A 1 238 ? -8.002 3.669 -4.434 1.00 98.88 238 LEU A C 1
ATOM 1763 O O . LEU A 1 238 ? -7.012 3.203 -4.998 1.00 98.88 238 LEU A O 1
ATOM 1767 N N . LYS A 1 239 ? -9.201 3.756 -5.019 1.00 98.88 239 LYS A N 1
ATOM 1768 C CA . LYS A 1 239 ? -9.481 3.315 -6.389 1.00 98.88 239 LYS A CA 1
ATOM 1769 C C . LYS A 1 239 ? -8.621 4.039 -7.415 1.00 98.88 239 LYS A C 1
ATOM 1771 O O . LYS A 1 239 ? -7.956 3.398 -8.219 1.00 98.88 239 LYS A O 1
ATOM 1776 N N . ALA A 1 240 ? -8.591 5.367 -7.356 1.00 98.75 240 ALA A N 1
ATOM 1777 C CA . ALA A 1 240 ? -7.850 6.166 -8.325 1.00 98.75 240 ALA A CA 1
ATOM 1778 C C . ALA A 1 240 ? -6.330 5.945 -8.245 1.00 98.75 240 ALA A C 1
ATOM 1780 O O . ALA A 1 240 ? -5.667 5.892 -9.277 1.00 98.75 240 ALA A O 1
ATOM 1781 N N . TYR A 1 241 ? -5.776 5.792 -7.039 1.00 98.81 241 TYR A N 1
ATOM 1782 C CA . TYR A 1 241 ? -4.353 5.482 -6.862 1.00 98.81 241 TYR A CA 1
ATOM 1783 C C . TYR A 1 241 ? -4.019 4.070 -7.345 1.00 98.81 241 TYR A C 1
ATOM 1785 O O . TYR A 1 241 ? -2.986 3.870 -7.983 1.00 98.81 241 TYR A O 1
ATOM 1793 N N . PHE A 1 242 ? -4.900 3.101 -7.089 1.00 98.88 242 PHE A N 1
ATOM 1794 C CA . PHE A 1 242 ? -4.745 1.749 -7.613 1.00 98.88 242 PHE A CA 1
ATOM 1795 C C . PHE A 1 242 ? -4.758 1.729 -9.148 1.00 98.88 242 PHE A C 1
ATOM 1797 O O . PHE A 1 242 ? -3.912 1.069 -9.743 1.00 98.88 242 PHE A O 1
ATOM 1804 N N . ASP A 1 243 ? -5.635 2.502 -9.797 1.00 98.75 243 ASP A N 1
ATOM 1805 C CA . ASP A 1 243 ? -5.666 2.610 -11.263 1.00 98.75 243 ASP A CA 1
ATOM 1806 C C . ASP A 1 243 ? -4.335 3.140 -11.829 1.00 98.75 243 ASP A C 1
ATOM 1808 O O . ASP A 1 243 ? -3.818 2.597 -12.807 1.00 98.75 243 ASP A O 1
ATOM 1812 N N . VAL A 1 244 ? -3.740 4.164 -11.199 1.00 98.81 244 VAL A N 1
ATOM 1813 C CA . VAL A 1 244 ? -2.404 4.665 -11.584 1.00 98.81 244 VAL A CA 1
ATOM 1814 C C . VAL A 1 244 ? -1.340 3.590 -11.374 1.00 98.81 244 VAL A C 1
ATOM 1816 O O . VAL A 1 244 ? -0.482 3.399 -12.235 1.00 98.81 244 VAL A O 1
ATOM 1819 N N . TRP A 1 245 ? -1.401 2.853 -10.262 1.00 98.81 245 TRP A N 1
ATOM 1820 C CA . TRP A 1 245 ? -0.453 1.776 -9.987 1.00 98.81 245 TRP A CA 1
ATOM 1821 C C . TRP A 1 245 ? -0.535 0.647 -11.012 1.00 98.81 245 TRP A C 1
ATOM 1823 O O . TRP A 1 245 ? 0.505 0.213 -11.497 1.00 98.81 245 TRP A O 1
ATOM 1833 N N . VAL A 1 246 ? -1.739 0.217 -11.399 1.00 98.69 246 VAL A N 1
ATOM 1834 C CA . VAL A 1 246 ? -1.926 -0.810 -12.434 1.00 98.69 246 VAL A CA 1
ATOM 1835 C C . VAL A 1 246 ? -1.361 -0.344 -13.771 1.00 98.69 246 VAL A C 1
ATOM 1837 O O . VAL A 1 246 ? -0.595 -1.083 -14.383 1.00 98.69 246 VAL A O 1
ATOM 1840 N N . ARG A 1 247 ? -1.655 0.893 -14.199 1.00 98.50 247 ARG A N 1
ATOM 1841 C CA . ARG A 1 247 ? -1.079 1.435 -15.442 1.00 98.50 247 ARG A CA 1
ATOM 1842 C C . ARG A 1 247 ? 0.443 1.443 -15.401 1.00 98.50 247 ARG A C 1
ATOM 1844 O O . ARG A 1 247 ? 1.079 0.982 -16.345 1.00 98.50 247 ARG A O 1
ATOM 1851 N N . ARG A 1 248 ? 1.026 1.905 -14.292 1.00 97.88 248 ARG A N 1
ATOM 1852 C CA . ARG A 1 248 ? 2.480 1.941 -14.128 1.00 97.88 248 ARG A CA 1
ATOM 1853 C C . ARG A 1 248 ? 3.092 0.540 -14.076 1.00 97.88 248 ARG A C 1
ATOM 1855 O O . ARG A 1 248 ? 4.181 0.346 -14.607 1.00 97.88 248 ARG A O 1
ATOM 1862 N N . LEU A 1 249 ? 2.412 -0.429 -13.463 1.00 98.31 249 LEU A N 1
ATOM 1863 C CA . LEU A 1 249 ? 2.821 -1.834 -13.455 1.00 98.31 249 LEU A CA 1
ATOM 1864 C C . LEU A 1 249 ? 2.836 -2.400 -14.883 1.00 98.31 249 LEU A C 1
ATOM 1866 O O . LEU A 1 249 ? 3.854 -2.945 -15.298 1.00 98.31 249 LEU A O 1
ATOM 1870 N N . ASP A 1 250 ? 1.758 -2.201 -15.649 1.00 97.69 250 ASP A N 1
ATOM 1871 C CA . ASP A 1 250 ? 1.654 -2.648 -17.045 1.00 97.69 250 ASP A CA 1
ATOM 1872 C C . ASP A 1 250 ? 2.728 -1.992 -17.939 1.00 97.69 250 ASP A C 1
ATOM 1874 O O . ASP A 1 250 ? 3.288 -2.623 -18.834 1.00 97.69 250 ASP A O 1
ATOM 1878 N N . GLU A 1 251 ? 3.013 -0.704 -17.735 1.00 96.44 251 GLU A N 1
ATOM 1879 C CA . GLU A 1 251 ? 4.077 0.008 -18.451 1.00 96.44 251 GLU A CA 1
ATOM 1880 C C . GLU A 1 251 ? 5.465 -0.518 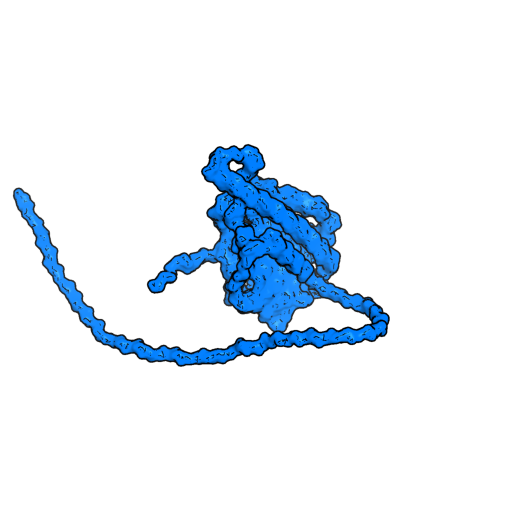-18.094 1.00 96.44 251 GLU A C 1
ATOM 1882 O O . GLU A 1 251 ? 6.262 -0.775 -18.992 1.00 96.44 251 GLU A O 1
ATOM 1887 N N . ALA A 1 252 ? 5.749 -0.719 -16.806 1.00 96.50 252 ALA A N 1
ATOM 1888 C CA . ALA A 1 252 ? 7.024 -1.258 -16.351 1.00 96.50 252 ALA A CA 1
ATOM 1889 C C . ALA A 1 252 ? 7.271 -2.682 -16.881 1.00 96.50 252 ALA A C 1
ATOM 1891 O O . ALA A 1 252 ? 8.415 -3.032 -17.164 1.00 96.50 252 ALA A O 1
ATOM 1892 N N . GLU A 1 253 ? 6.218 -3.491 -17.044 1.00 95.81 253 GLU A N 1
ATOM 1893 C CA . GLU A 1 253 ? 6.305 -4.820 -17.664 1.00 95.81 253 GLU A CA 1
ATOM 1894 C C . GLU A 1 253 ? 6.694 -4.709 -19.141 1.00 95.81 253 GLU A C 1
ATOM 1896 O O . GLU A 1 253 ? 7.657 -5.344 -19.567 1.00 95.81 253 GLU A O 1
ATOM 1901 N N . ARG A 1 254 ? 6.030 -3.829 -19.906 1.00 94.31 254 ARG A N 1
ATOM 1902 C CA . ARG A 1 254 ? 6.384 -3.581 -21.316 1.00 94.31 254 ARG A CA 1
ATOM 1903 C C . ARG A 1 254 ? 7.812 -3.063 -21.477 1.00 94.31 254 ARG A C 1
ATOM 1905 O O . ARG A 1 254 ? 8.512 -3.469 -22.402 1.00 94.31 254 ARG A O 1
ATOM 1912 N N . GLU A 1 255 ? 8.245 -2.170 -20.588 1.00 93.81 255 GLU A N 1
ATOM 1913 C CA . GLU A 1 255 ? 9.618 -1.657 -20.564 1.00 93.81 255 GLU A CA 1
ATOM 1914 C C . GLU A 1 255 ? 10.626 -2.791 -20.323 1.00 93.81 255 GLU A C 1
ATOM 1916 O O . GLU A 1 255 ? 11.606 -2.907 -21.059 1.00 93.81 255 GLU A O 1
ATOM 1921 N N . ALA A 1 256 ? 10.365 -3.672 -19.353 1.00 92.56 256 ALA A N 1
ATOM 1922 C CA . ALA A 1 256 ? 11.231 -4.808 -19.046 1.00 92.56 256 ALA A CA 1
ATOM 1923 C C . ALA A 1 256 ? 11.302 -5.826 -20.199 1.00 92.56 256 ALA A C 1
ATOM 1925 O O . ALA A 1 256 ? 12.393 -6.253 -20.583 1.00 92.56 256 ALA A O 1
ATOM 1926 N N . GLU A 1 257 ? 10.159 -6.170 -20.798 1.00 91.06 257 GLU A N 1
ATOM 1927 C CA . GLU A 1 257 ? 10.077 -7.085 -21.943 1.00 91.06 257 GLU A CA 1
ATOM 1928 C C . GLU A 1 257 ? 10.819 -6.543 -23.170 1.00 91.06 257 GLU A C 1
ATOM 1930 O O . GLU A 1 257 ? 11.564 -7.273 -23.830 1.00 91.06 257 GLU A O 1
ATOM 1935 N N . ALA A 1 258 ? 10.665 -5.251 -23.468 1.00 88.00 258 ALA A N 1
ATOM 1936 C CA . ALA A 1 258 ? 11.370 -4.612 -24.572 1.00 88.00 258 ALA A CA 1
ATOM 1937 C C . ALA A 1 258 ? 12.888 -4.598 -24.352 1.00 88.00 258 ALA A C 1
ATOM 1939 O O . ALA A 1 258 ? 13.646 -4.849 -25.289 1.00 88.00 258 ALA A O 1
ATOM 1940 N N . MET A 1 259 ? 13.340 -4.343 -23.121 1.00 84.44 259 MET A N 1
ATOM 1941 C CA . MET A 1 259 ? 14.761 -4.384 -22.766 1.00 84.44 259 MET A CA 1
ATOM 1942 C C . MET A 1 259 ? 15.350 -5.791 -22.932 1.00 84.44 259 MET A C 1
ATOM 1944 O O . MET A 1 259 ? 16.443 -5.939 -23.486 1.00 84.44 259 MET A O 1
ATOM 1948 N N . ASP A 1 260 ? 14.627 -6.826 -22.505 1.00 83.31 260 ASP A N 1
ATOM 1949 C CA . ASP A 1 260 ? 15.025 -8.223 -22.693 1.00 83.31 260 ASP A CA 1
ATOM 1950 C C . ASP A 1 260 ? 15.069 -8.605 -24.184 1.00 83.31 260 ASP A C 1
ATOM 1952 O O . ASP A 1 260 ? 16.054 -9.177 -24.656 1.00 83.31 260 ASP A O 1
ATOM 1956 N N . GLY A 1 261 ? 14.058 -8.206 -24.962 1.00 81.50 261 GLY A N 1
ATOM 1957 C CA . GLY A 1 261 ? 14.012 -8.415 -26.409 1.00 81.50 261 GLY A CA 1
ATOM 1958 C C . GLY A 1 261 ? 15.135 -7.693 -27.162 1.00 81.50 261 GLY A C 1
ATOM 1959 O O . GLY A 1 261 ? 15.786 -8.290 -28.021 1.00 81.50 261 GLY A O 1
ATOM 1960 N N . ALA A 1 262 ? 15.420 -6.436 -26.814 1.00 81.62 262 ALA A N 1
ATOM 1961 C CA . ALA A 1 262 ? 16.529 -5.673 -27.382 1.00 81.62 262 ALA A CA 1
ATOM 1962 C C . ALA A 1 262 ? 17.885 -6.319 -27.071 1.00 81.62 262 ALA A C 1
ATOM 1964 O O . ALA A 1 262 ? 18.733 -6.422 -27.956 1.00 81.62 262 ALA A O 1
ATOM 1965 N N . CYS A 1 263 ? 18.067 -6.825 -25.848 1.00 79.94 263 CYS A N 1
ATOM 1966 C CA . CYS A 1 263 ? 19.265 -7.559 -25.452 1.00 79.94 263 CYS A CA 1
ATOM 1967 C C . CYS A 1 263 ? 19.418 -8.880 -26.228 1.00 79.94 263 CYS A C 1
ATOM 1969 O O . CYS A 1 263 ? 20.498 -9.184 -26.734 1.00 79.94 263 CYS A O 1
ATOM 1971 N N . LYS A 1 264 ? 18.333 -9.654 -26.365 1.00 81.31 264 LYS A N 1
ATOM 1972 C CA . LYS A 1 264 ? 18.342 -10.979 -27.009 1.00 81.31 264 LYS A CA 1
ATOM 1973 C C . LYS A 1 264 ? 18.464 -10.924 -28.529 1.00 81.31 264 LYS A C 1
ATOM 1975 O O . LYS A 1 264 ? 19.100 -11.796 -29.116 1.00 81.31 264 LYS A O 1
ATOM 1980 N N . PHE A 1 265 ? 17.841 -9.933 -29.161 1.00 80.25 265 PHE A N 1
ATOM 1981 C CA . PHE A 1 265 ? 17.653 -9.896 -30.614 1.00 80.25 265 PHE A CA 1
ATOM 1982 C C . PHE A 1 265 ? 18.232 -8.642 -31.287 1.00 80.25 265 PHE A C 1
ATOM 1984 O O . PHE A 1 265 ? 18.086 -8.489 -32.497 1.00 80.25 265 PHE A O 1
ATOM 1991 N N . GLY A 1 266 ? 18.899 -7.755 -30.539 1.00 75.31 266 GLY A N 1
ATOM 1992 C CA . GLY A 1 266 ? 19.536 -6.552 -31.085 1.00 75.31 266 GLY A CA 1
ATOM 1993 C C . GLY A 1 266 ? 18.548 -5.506 -31.611 1.00 75.31 266 GLY A C 1
ATOM 1994 O O . GLY A 1 266 ? 18.864 -4.796 -32.564 1.00 75.31 266 GLY A O 1
ATOM 1995 N N . LEU A 1 267 ? 17.342 -5.440 -31.037 1.00 72.56 267 LEU A N 1
ATOM 1996 C CA . LEU A 1 267 ? 16.296 -4.496 -31.448 1.00 72.56 267 LEU A CA 1
ATOM 1997 C C . LEU A 1 267 ? 16.592 -3.071 -30.956 1.00 72.56 267 LEU A C 1
ATOM 1999 O O . LEU A 1 267 ? 17.201 -2.878 -29.903 1.00 72.56 267 LEU A O 1
ATOM 2003 N N . SER A 1 268 ? 16.135 -2.068 -31.713 1.00 73.00 268 SER A N 1
ATOM 2004 C CA . SER A 1 268 ? 16.191 -0.666 -31.280 1.00 73.00 268 SER A CA 1
ATOM 2005 C C . SER A 1 268 ? 15.175 -0.399 -30.162 1.00 73.00 268 SER A C 1
ATOM 2007 O O . SER A 1 268 ? 14.079 -0.954 -30.163 1.00 73.00 268 SER A O 1
ATOM 2009 N N . LEU A 1 269 ? 15.553 0.465 -29.217 1.00 75.25 269 LEU A N 1
ATOM 2010 C CA . LEU A 1 269 ? 14.753 0.883 -28.056 1.00 75.25 269 LEU A CA 1
ATOM 2011 C C . LEU A 1 269 ? 14.158 2.292 -28.226 1.00 75.25 269 LEU A C 1
ATOM 2013 O O . LEU A 1 269 ? 13.786 2.914 -27.237 1.00 75.25 269 LEU A O 1
ATOM 2017 N N . GLU A 1 270 ? 14.136 2.834 -29.447 1.00 73.69 270 GLU A N 1
ATOM 2018 C CA . GLU A 1 270 ? 13.785 4.242 -29.711 1.00 73.69 270 GLU A CA 1
ATOM 2019 C C . GLU A 1 270 ? 12.428 4.672 -29.128 1.00 73.69 270 GLU A C 1
ATOM 2021 O O . GLU A 1 270 ? 12.311 5.808 -28.670 1.00 73.69 270 GLU A O 1
ATOM 2026 N N . ASP A 1 271 ? 11.463 3.753 -29.037 1.00 70.75 271 ASP A N 1
ATOM 2027 C CA . ASP A 1 271 ? 10.104 4.038 -28.559 1.00 70.75 271 ASP A CA 1
ATOM 2028 C C . ASP A 1 271 ? 9.816 3.558 -27.123 1.00 70.75 271 ASP A C 1
ATOM 2030 O O . ASP A 1 271 ? 8.681 3.664 -26.655 1.00 70.75 271 ASP A O 1
ATOM 2034 N N . VAL A 1 272 ? 10.809 3.019 -26.400 1.00 77.00 272 VAL A N 1
ATOM 2035 C CA . VAL A 1 272 ? 10.593 2.449 -25.058 1.00 77.00 272 VAL A CA 1
ATOM 2036 C C . VAL A 1 272 ? 11.452 3.138 -24.006 1.00 77.00 272 VAL A C 1
ATOM 2038 O O . VAL A 1 272 ? 12.675 3.252 -24.129 1.00 77.00 272 VAL A O 1
ATOM 2041 N N . ARG A 1 273 ? 10.806 3.569 -22.915 1.00 85.44 273 ARG A N 1
ATOM 2042 C CA . ARG A 1 273 ? 11.499 4.087 -21.733 1.00 85.44 273 ARG A CA 1
ATOM 2043 C C . ARG A 1 273 ? 12.436 3.002 -21.197 1.00 85.44 273 ARG A C 1
ATOM 2045 O O . ARG A 1 273 ? 12.012 1.897 -20.881 1.00 85.44 273 ARG A O 1
ATOM 2052 N N . ARG A 1 274 ? 13.721 3.326 -21.062 1.00 84.44 274 ARG A N 1
ATOM 2053 C CA . ARG A 1 274 ? 14.685 2.411 -20.440 1.00 84.44 274 ARG A CA 1
ATOM 2054 C C . ARG A 1 274 ? 14.394 2.279 -18.951 1.00 84.44 274 ARG A C 1
ATOM 2056 O O . ARG A 1 274 ? 14.196 3.293 -18.278 1.00 84.44 274 ARG A O 1
ATOM 2063 N N . CYS A 1 275 ? 14.446 1.051 -18.443 1.00 88.69 275 CYS A N 1
ATOM 2064 C CA . CYS A 1 275 ? 14.367 0.808 -17.009 1.00 88.69 275 CYS A CA 1
ATOM 2065 C C . CYS A 1 275 ? 15.527 1.503 -16.284 1.00 88.69 275 CYS A C 1
ATOM 2067 O O . CYS A 1 275 ? 16.679 1.456 -16.725 1.00 88.69 275 CYS A O 1
ATOM 2069 N N . VAL A 1 276 ? 15.210 2.139 -15.163 1.00 93.31 276 VAL A N 1
ATOM 2070 C CA . VAL A 1 276 ? 16.179 2.731 -14.237 1.00 93.31 276 VAL A CA 1
ATOM 2071 C C . VAL A 1 276 ? 16.791 1.644 -13.360 1.00 93.31 276 VAL A C 1
ATOM 2073 O O . VAL A 1 276 ? 17.981 1.681 -13.044 1.00 93.31 276 VAL A O 1
ATOM 2076 N N . LEU A 1 277 ? 15.977 0.674 -12.954 1.00 95.50 277 LEU A N 1
ATOM 2077 C CA . LEU A 1 277 ? 16.362 -0.430 -12.099 1.00 95.50 277 LEU A CA 1
ATOM 2078 C C . LEU A 1 277 ? 16.534 -1.718 -12.907 1.00 95.50 277 LEU A C 1
ATOM 2080 O O . LEU A 1 277 ? 15.936 -1.943 -13.955 1.00 95.50 277 LEU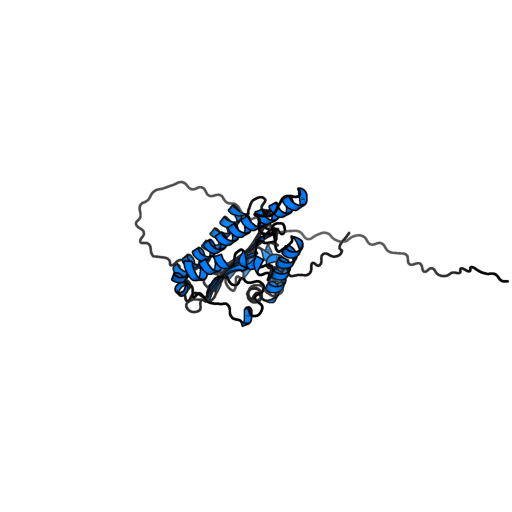 A O 1
ATOM 2084 N N . THR A 1 278 ? 17.379 -2.583 -12.365 1.00 95.19 278 THR A N 1
ATOM 2085 C CA . THR A 1 278 ? 17.514 -3.991 -12.740 1.00 95.19 278 THR A CA 1
ATOM 2086 C C . THR A 1 278 ? 16.712 -4.836 -11.760 1.00 95.19 278 THR A C 1
ATOM 2088 O O . THR A 1 278 ? 16.358 -4.350 -10.684 1.00 95.19 278 THR A O 1
ATOM 2091 N N . GLU A 1 279 ? 16.500 -6.120 -12.049 1.00 95.75 279 GLU A N 1
ATOM 2092 C CA . GLU A 1 279 ? 15.826 -7.011 -11.095 1.00 95.75 279 GLU A CA 1
ATOM 2093 C C . GLU A 1 279 ? 16.520 -7.036 -9.723 1.00 95.75 279 GLU A C 1
ATOM 2095 O O . GLU A 1 279 ? 15.871 -6.972 -8.677 1.00 95.75 279 GLU A O 1
ATOM 2100 N N . THR A 1 280 ? 17.857 -7.050 -9.721 1.00 96.50 280 THR A N 1
ATOM 2101 C CA . THR A 1 280 ? 18.675 -7.040 -8.503 1.00 96.50 280 THR A CA 1
ATOM 2102 C C . THR A 1 280 ? 18.502 -5.748 -7.707 1.00 96.50 280 THR A C 1
ATOM 2104 O O . THR A 1 280 ? 18.353 -5.790 -6.485 1.00 96.50 280 THR A O 1
ATOM 2107 N N . THR A 1 281 ? 18.515 -4.587 -8.368 1.00 96.62 281 THR A N 1
ATOM 2108 C CA . THR A 1 281 ? 18.370 -3.300 -7.669 1.00 96.62 281 THR A CA 1
ATOM 2109 C C . THR A 1 281 ? 16.926 -3.020 -7.262 1.00 96.62 281 THR A C 1
ATOM 2111 O O . THR A 1 281 ? 16.718 -2.400 -6.223 1.00 96.62 281 THR A O 1
ATOM 2114 N N . ALA A 1 282 ? 15.936 -3.534 -7.996 1.00 96.88 282 ALA A N 1
ATOM 2115 C CA . ALA A 1 282 ? 14.538 -3.528 -7.578 1.00 96.88 282 ALA A CA 1
ATOM 2116 C C . ALA A 1 282 ? 14.340 -4.382 -6.321 1.00 96.88 282 ALA A C 1
ATOM 2118 O O . ALA A 1 282 ? 13.785 -3.903 -5.335 1.00 96.88 282 ALA A O 1
ATOM 2119 N N . ARG A 1 283 ? 14.888 -5.607 -6.296 1.00 96.81 283 ARG A N 1
ATOM 2120 C CA . ARG A 1 283 ? 14.895 -6.467 -5.103 1.00 96.81 283 ARG A CA 1
ATOM 2121 C C . ARG A 1 283 ? 15.496 -5.751 -3.894 1.00 96.81 283 ARG A C 1
ATOM 2123 O O . ARG A 1 283 ? 14.866 -5.707 -2.841 1.00 96.81 283 ARG A O 1
ATOM 2130 N N . ALA A 1 284 ? 16.682 -5.169 -4.060 1.00 96.31 284 ALA A N 1
ATOM 2131 C CA . ALA A 1 284 ? 17.352 -4.426 -2.998 1.00 96.31 284 ALA A CA 1
ATOM 2132 C C . ALA A 1 284 ? 16.536 -3.205 -2.538 1.00 96.31 284 ALA A C 1
ATOM 2134 O O . ALA A 1 284 ? 16.488 -2.925 -1.344 1.00 96.31 284 ALA A O 1
ATOM 2135 N N . GLY A 1 285 ? 15.865 -2.505 -3.459 1.00 96.06 285 GLY A N 1
ATOM 2136 C CA . GLY A 1 285 ? 14.964 -1.398 -3.136 1.00 96.06 285 GLY A CA 1
ATOM 2137 C C . GLY A 1 285 ? 13.764 -1.836 -2.293 1.00 96.06 285 GLY A C 1
ATOM 2138 O O . GLY A 1 285 ? 13.447 -1.178 -1.305 1.00 96.06 285 GLY A O 1
ATOM 2139 N N . GLN A 1 286 ? 13.143 -2.974 -2.625 1.00 97.38 286 GLN A N 1
ATOM 2140 C CA . GLN A 1 286 ? 12.033 -3.529 -1.841 1.00 97.38 286 GLN A CA 1
ATOM 2141 C C . GLN A 1 286 ? 12.478 -4.020 -0.454 1.00 97.38 286 GLN A C 1
ATOM 2143 O O . GLN A 1 286 ? 11.773 -3.812 0.528 1.00 97.38 286 GLN A O 1
ATOM 2148 N N . ASP A 1 287 ? 13.652 -4.642 -0.349 1.00 96.31 287 ASP A N 1
ATOM 2149 C CA . ASP A 1 287 ? 14.182 -5.106 0.940 1.00 96.31 287 ASP A CA 1
ATOM 2150 C C . ASP A 1 287 ? 14.614 -3.913 1.822 1.00 96.31 287 ASP A C 1
ATOM 2152 O O . ASP A 1 287 ? 14.359 -3.891 3.025 1.00 96.31 287 ASP A O 1
ATOM 2156 N N . ALA A 1 288 ? 15.175 -2.856 1.222 1.00 95.31 288 ALA A N 1
ATOM 2157 C CA . ALA A 1 288 ? 15.487 -1.614 1.927 1.00 95.31 288 ALA A CA 1
ATOM 2158 C C . ALA A 1 288 ? 14.225 -0.867 2.393 1.00 95.31 288 ALA A C 1
ATOM 2160 O O . ALA A 1 288 ? 14.257 -0.231 3.450 1.00 95.31 288 ALA A O 1
ATOM 2161 N N . HIS A 1 289 ? 13.134 -0.941 1.622 1.00 95.31 289 HIS A N 1
ATOM 2162 C CA . HIS A 1 289 ? 11.822 -0.443 2.033 1.00 95.31 289 HIS A CA 1
ATOM 2163 C C . HIS A 1 289 ? 11.352 -1.163 3.302 1.00 95.31 289 HIS A C 1
ATOM 2165 O O . HIS A 1 289 ? 11.036 -0.508 4.294 1.00 95.31 289 HIS A O 1
ATOM 2171 N N . ASP A 1 290 ? 11.374 -2.498 3.304 1.00 96.25 290 ASP A N 1
ATOM 2172 C CA . ASP A 1 290 ? 10.989 -3.298 4.469 1.00 96.25 290 ASP A CA 1
ATOM 2173 C C . ASP A 1 290 ? 11.862 -3.001 5.694 1.00 96.25 290 ASP A C 1
ATOM 2175 O O . ASP A 1 290 ? 11.327 -2.802 6.781 1.00 96.25 290 ASP A O 1
ATOM 2179 N N . ALA A 1 291 ? 13.185 -2.897 5.529 1.00 94.50 291 ALA A N 1
ATOM 2180 C CA . ALA A 1 291 ? 14.099 -2.563 6.625 1.00 94.50 291 ALA A CA 1
ATOM 2181 C C . ALA A 1 291 ? 13.743 -1.226 7.289 1.00 94.50 291 ALA A C 1
ATOM 2183 O O . ALA A 1 291 ? 13.715 -1.116 8.512 1.00 94.50 291 ALA A O 1
ATOM 2184 N N . TRP A 1 292 ? 13.424 -0.210 6.485 1.00 93.06 292 TRP A N 1
ATOM 2185 C CA . TRP A 1 292 ? 13.047 1.095 7.016 1.00 93.06 292 TRP A CA 1
ATOM 2186 C C . TRP A 1 292 ? 11.681 1.062 7.696 1.00 93.06 292 TRP A C 1
ATOM 2188 O O . TRP A 1 292 ? 11.544 1.606 8.787 1.00 93.06 292 TRP A O 1
ATOM 2198 N N . GLN A 1 293 ? 10.687 0.389 7.114 1.00 93.19 293 GLN A N 1
ATOM 2199 C CA . GLN A 1 293 ? 9.374 0.271 7.751 1.00 93.19 293 GLN A CA 1
ATOM 2200 C C . GLN A 1 293 ? 9.441 -0.521 9.065 1.00 93.19 293 GLN A C 1
ATOM 2202 O O . GLN A 1 293 ? 8.812 -0.130 10.041 1.00 93.19 293 GLN A O 1
ATOM 2207 N N . LEU A 1 294 ? 10.257 -1.575 9.139 1.00 93.62 294 LEU A N 1
ATOM 2208 C CA . LEU A 1 294 ? 10.455 -2.356 10.364 1.00 93.62 294 LEU A CA 1
ATOM 2209 C C . LEU A 1 294 ? 10.966 -1.498 11.537 1.00 93.62 294 LEU A C 1
ATOM 2211 O O . LEU A 1 294 ? 10.620 -1.752 12.689 1.00 93.62 294 LEU A O 1
ATOM 2215 N N . GLU A 1 295 ? 11.763 -0.469 11.251 1.00 91.00 295 GLU A N 1
ATOM 2216 C CA . GLU A 1 295 ? 12.278 0.473 12.250 1.00 91.00 295 GLU A CA 1
ATOM 2217 C C . GLU A 1 295 ? 11.296 1.613 12.584 1.00 91.00 295 GLU A C 1
ATOM 2219 O O . GLU A 1 295 ? 11.322 2.132 13.703 1.00 91.00 295 GLU A O 1
ATOM 2224 N N . HIS A 1 296 ? 10.446 2.022 11.632 1.00 89.62 296 HIS A N 1
ATOM 2225 C CA . HIS A 1 296 ? 9.683 3.278 11.708 1.00 89.62 296 HIS A CA 1
ATOM 2226 C C . HIS A 1 296 ? 8.159 3.101 11.817 1.00 89.62 296 HIS A C 1
ATOM 2228 O O . HIS A 1 296 ? 7.477 4.065 12.177 1.00 89.62 296 HIS A O 1
ATOM 2234 N N . ASP A 1 297 ? 7.606 1.918 11.530 1.00 89.75 297 ASP A N 1
ATOM 2235 C CA . ASP A 1 297 ? 6.157 1.701 11.500 1.00 89.75 297 ASP A CA 1
ATOM 2236 C C . ASP A 1 297 ? 5.548 1.798 12.920 1.00 89.75 297 ASP A C 1
ATOM 2238 O O . ASP A 1 297 ? 5.812 0.956 13.793 1.00 89.75 297 ASP A O 1
ATOM 2242 N N . PRO A 1 298 ? 4.688 2.804 13.189 1.00 87.12 298 PRO A N 1
ATOM 2243 C CA . PRO A 1 298 ? 4.074 2.994 14.500 1.00 87.12 298 PRO A CA 1
ATOM 2244 C C . PRO A 1 298 ? 3.103 1.869 14.896 1.00 87.12 298 PRO A C 1
ATOM 2246 O O . PRO A 1 298 ? 2.792 1.727 16.087 1.00 87.12 298 PRO A O 1
ATOM 2249 N N . ALA A 1 299 ? 2.620 1.062 13.945 1.00 88.19 299 ALA A N 1
ATOM 2250 C CA . ALA A 1 299 ? 1.727 -0.060 14.205 1.00 88.19 299 ALA A CA 1
ATOM 2251 C C . ALA A 1 299 ? 2.406 -1.161 15.030 1.00 88.19 299 ALA A C 1
ATOM 2253 O O . ALA A 1 299 ? 1.732 -1.825 15.817 1.00 88.19 299 ALA A O 1
ATOM 2254 N N . ILE A 1 300 ? 3.734 -1.309 14.955 1.00 92.56 300 ILE A N 1
ATOM 2255 C CA . ILE A 1 300 ? 4.480 -2.301 15.749 1.00 92.56 300 ILE A CA 1
ATOM 2256 C C . ILE A 1 300 ? 4.285 -2.038 17.250 1.00 92.56 300 ILE A C 1
ATOM 2258 O O . ILE A 1 300 ? 3.939 -2.936 18.020 1.00 92.56 300 ILE A O 1
ATOM 2262 N N . ALA A 1 301 ? 4.404 -0.779 17.679 1.00 93.81 301 ALA A N 1
ATOM 2263 C CA . ALA A 1 301 ? 4.180 -0.403 19.075 1.00 93.81 301 ALA A CA 1
ATOM 2264 C C . ALA A 1 301 ? 2.717 -0.606 19.514 1.00 93.81 301 ALA A C 1
ATOM 2266 O O . ALA A 1 301 ? 2.438 -0.869 20.688 1.00 93.81 301 ALA A O 1
ATOM 2267 N N . MET A 1 302 ? 1.769 -0.473 18.586 1.00 93.88 302 MET A N 1
ATOM 2268 C CA . MET A 1 302 ? 0.354 -0.745 18.829 1.00 93.88 302 MET A CA 1
ATOM 2269 C C . MET A 1 302 ? 0.100 -2.250 18.995 1.00 93.88 302 MET A C 1
ATOM 2271 O O . MET A 1 302 ? -0.501 -2.650 19.993 1.00 93.88 302 MET A O 1
ATOM 2275 N N . PHE A 1 303 ? 0.626 -3.089 18.099 1.00 96.38 303 PHE A N 1
ATOM 2276 C CA . PHE A 1 303 ? 0.531 -4.545 18.204 1.00 96.38 303 PHE A CA 1
ATOM 2277 C C . PHE A 1 303 ? 1.207 -5.086 19.461 1.00 96.38 303 PHE A C 1
ATOM 2279 O O . PHE A 1 303 ? 0.643 -5.957 20.115 1.00 96.38 303 PHE A O 1
ATOM 2286 N N . THR A 1 304 ? 2.339 -4.518 19.880 1.00 97.12 304 THR A N 1
ATOM 2287 C CA . THR A 1 304 ? 2.973 -4.846 21.165 1.00 97.12 304 THR A CA 1
ATOM 2288 C C . THR A 1 304 ? 2.011 -4.655 22.338 1.00 97.12 304 THR A C 1
ATOM 2290 O O . THR A 1 304 ? 1.897 -5.531 23.194 1.00 97.12 304 THR A O 1
ATOM 2293 N N . LYS A 1 305 ? 1.266 -3.542 22.374 1.00 95.50 305 LYS A N 1
ATOM 2294 C CA . LYS A 1 305 ? 0.287 -3.280 23.444 1.00 95.50 305 LYS A CA 1
ATOM 2295 C C . LYS A 1 305 ? -0.886 -4.256 23.416 1.00 95.50 305 LYS A C 1
ATOM 2297 O O . LYS A 1 305 ? -1.453 -4.549 24.465 1.00 95.50 305 LYS A O 1
ATOM 2302 N N . TRP A 1 306 ? -1.280 -4.725 22.235 1.00 95.44 306 TRP A N 1
ATOM 2303 C CA . TRP A 1 306 ? -2.424 -5.622 22.076 1.00 95.44 306 TRP A CA 1
ATOM 2304 C C . TRP A 1 306 ? -2.065 -7.094 22.258 1.00 95.44 306 TRP A C 1
ATOM 2306 O O . TRP A 1 306 ? -2.856 -7.842 22.823 1.00 95.44 306 TRP A O 1
ATOM 2316 N N . TYR A 1 307 ? -0.898 -7.528 21.799 1.00 97.06 307 TYR A N 1
ATOM 2317 C CA . TYR A 1 307 ? -0.574 -8.947 21.651 1.00 97.06 307 TYR A CA 1
ATOM 2318 C C . TYR A 1 307 ? 0.750 -9.354 22.310 1.00 97.06 307 TYR A C 1
ATOM 2320 O O . TYR A 1 307 ? 1.047 -10.547 22.378 1.00 97.06 307 TYR A O 1
ATOM 2328 N N . GLY A 1 308 ? 1.504 -8.393 22.852 1.00 97.25 308 GLY A N 1
ATOM 2329 C CA . GLY A 1 308 ? 2.793 -8.607 23.505 1.00 97.25 308 GLY A CA 1
ATOM 2330 C C . GLY A 1 308 ? 3.984 -8.544 22.546 1.00 97.25 308 GLY A C 1
ATOM 2331 O O . GLY A 1 308 ? 3.844 -8.683 21.330 1.00 97.25 308 GLY A O 1
ATOM 2332 N N . ASP A 1 309 ? 5.175 -8.347 23.117 1.00 97.06 309 ASP A N 1
ATOM 2333 C CA . ASP A 1 309 ? 6.418 -8.103 22.369 1.00 97.06 309 ASP A CA 1
ATOM 2334 C C . ASP A 1 309 ? 6.801 -9.242 21.427 1.00 97.06 309 ASP A C 1
ATOM 2336 O O . ASP A 1 309 ? 7.163 -8.993 20.281 1.00 97.06 309 ASP A O 1
ATOM 2340 N N . ALA A 1 310 ? 6.720 -10.489 21.901 1.00 96.62 310 ALA A N 1
ATOM 2341 C CA . ALA A 1 310 ? 7.147 -11.651 21.126 1.00 96.62 310 ALA A CA 1
ATOM 2342 C C . ALA A 1 310 ? 6.330 -11.796 19.835 1.00 96.62 310 ALA A C 1
ATOM 2344 O O . ALA A 1 310 ? 6.902 -11.894 18.754 1.00 96.62 310 ALA A O 1
ATOM 2345 N N . TRP A 1 311 ? 4.999 -11.725 19.951 1.00 96.88 311 TRP A N 1
ATOM 2346 C CA . TRP A 1 311 ? 4.101 -11.811 18.801 1.00 96.88 311 TRP A CA 1
ATOM 2347 C C . TRP A 1 311 ? 4.285 -10.621 17.858 1.00 96.88 311 TRP A C 1
ATOM 2349 O O . TRP A 1 311 ? 4.386 -10.807 16.653 1.00 96.88 311 TRP A O 1
ATOM 2359 N N . SER A 1 312 ? 4.359 -9.401 18.404 1.00 97.12 312 SER A N 1
ATOM 2360 C CA . SER A 1 312 ? 4.503 -8.177 17.607 1.00 97.12 312 SER A CA 1
ATOM 2361 C C . SER A 1 312 ? 5.789 -8.181 16.781 1.00 97.12 312 SER A C 1
ATOM 2363 O O . SER A 1 312 ? 5.760 -7.881 15.589 1.00 97.12 312 SER A O 1
ATOM 2365 N N . ARG A 1 313 ? 6.907 -8.591 17.395 1.00 95.81 313 ARG A N 1
ATOM 2366 C CA . ARG A 1 313 ? 8.196 -8.716 16.713 1.00 95.81 313 ARG A CA 1
ATOM 2367 C C . ARG A 1 313 ? 8.139 -9.752 15.597 1.00 95.81 313 ARG A C 1
ATOM 2369 O O . ARG A 1 313 ? 8.482 -9.431 14.468 1.00 95.81 313 ARG A O 1
ATOM 2376 N N . GLU A 1 314 ? 7.679 -10.963 15.898 1.00 96.50 314 GLU A N 1
ATOM 2377 C CA . GLU A 1 314 ? 7.596 -12.036 14.904 1.00 96.50 314 GLU A CA 1
ATOM 2378 C C . GLU A 1 314 ? 6.681 -11.647 13.734 1.00 96.50 314 GLU A C 1
ATOM 2380 O O . GLU A 1 314 ? 7.036 -11.845 12.572 1.00 96.50 314 GLU A O 1
ATOM 2385 N N . PHE A 1 315 ? 5.541 -11.016 14.021 1.00 97.31 315 PHE A N 1
ATOM 2386 C CA . PHE A 1 315 ? 4.624 -10.514 13.003 1.00 97.31 315 PHE A CA 1
ATOM 2387 C C . PHE A 1 315 ? 5.271 -9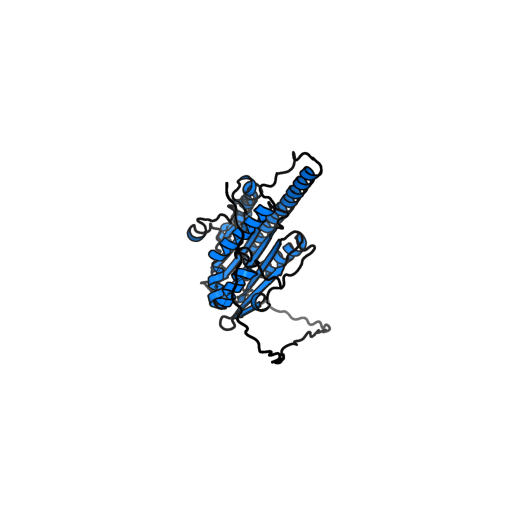.440 12.116 1.00 97.31 315 PHE A C 1
ATOM 2389 O O . PHE A 1 315 ? 5.180 -9.510 10.888 1.00 97.31 315 PHE A O 1
ATOM 2396 N N . ALA A 1 316 ? 5.969 -8.472 12.714 1.00 96.69 316 ALA A N 1
ATOM 2397 C CA . ALA A 1 316 ? 6.659 -7.424 11.971 1.00 96.69 316 ALA A CA 1
ATOM 2398 C C . ALA A 1 316 ? 7.775 -7.991 11.077 1.00 96.69 316 ALA A C 1
ATOM 2400 O O . ALA A 1 316 ? 7.833 -7.672 9.892 1.00 96.69 316 ALA A O 1
ATOM 2401 N N . GLU A 1 317 ? 8.613 -8.873 11.622 1.00 95.50 317 GLU A N 1
ATOM 2402 C CA . GLU A 1 317 ? 9.803 -9.413 10.955 1.00 95.50 317 GLU A CA 1
ATOM 2403 C C . GLU A 1 317 ? 9.485 -10.467 9.887 1.00 95.50 317 GLU A C 1
ATOM 2405 O O . GLU A 1 317 ? 10.239 -10.609 8.931 1.00 95.50 317 GLU A O 1
ATOM 2410 N N . THR A 1 318 ? 8.393 -11.225 10.020 1.00 94.75 318 THR A N 1
ATOM 2411 C CA . THR A 1 318 ? 8.104 -12.358 9.115 1.00 94.75 318 THR A CA 1
ATOM 2412 C C . THR A 1 318 ? 6.902 -12.125 8.203 1.00 94.75 318 THR A C 1
ATOM 2414 O O . THR A 1 318 ? 6.818 -12.706 7.114 1.00 94.75 318 THR A O 1
ATOM 2417 N N . VAL A 1 319 ? 5.972 -11.253 8.607 1.00 95.69 319 VAL A N 1
ATOM 2418 C CA . VAL A 1 319 ? 4.727 -11.012 7.872 1.00 95.69 319 VAL A CA 1
ATOM 2419 C C . VAL A 1 319 ? 4.714 -9.634 7.227 1.00 95.69 319 VAL A C 1
ATOM 2421 O O . VAL A 1 319 ? 4.542 -9.560 6.003 1.00 95.69 319 VAL A O 1
ATOM 2424 N N . LEU A 1 320 ? 4.916 -8.571 8.013 1.00 96.19 320 LEU A N 1
ATOM 2425 C CA . LEU A 1 320 ? 4.841 -7.193 7.519 1.00 96.19 320 LEU A CA 1
ATOM 2426 C C . LEU A 1 320 ? 6.064 -6.804 6.681 1.00 96.19 320 LEU A C 1
ATOM 2428 O O . LEU A 1 320 ? 5.898 -6.278 5.582 1.00 96.19 320 LEU A O 1
ATOM 2432 N N . PHE A 1 321 ? 7.273 -7.090 7.165 1.00 96.38 321 PHE A N 1
ATOM 2433 C CA . PHE A 1 321 ? 8.519 -6.581 6.581 1.00 96.38 321 PHE A CA 1
ATOM 2434 C C . PHE A 1 321 ? 9.602 -7.664 6.453 1.00 96.38 321 PHE A C 1
ATOM 2436 O O . PHE A 1 321 ? 10.714 -7.495 6.961 1.00 96.38 321 PHE A O 1
ATOM 2443 N N . PRO A 1 322 ? 9.319 -8.787 5.764 1.00 93.88 322 PRO A N 1
ATOM 2444 C CA . PRO A 1 322 ? 10.242 -9.919 5.684 1.00 93.88 322 PRO A CA 1
ATOM 2445 C C . PRO A 1 322 ? 11.575 -9.600 4.995 1.00 93.88 322 PRO A C 1
ATOM 2447 O O . PRO A 1 322 ? 12.560 -10.291 5.243 1.00 93.88 322 PRO A O 1
ATOM 2450 N N . GLY A 1 323 ? 11.636 -8.574 4.138 1.00 91.69 323 GLY A N 1
ATOM 2451 C CA . GLY A 1 323 ? 12.886 -8.121 3.521 1.00 91.69 323 GLY A CA 1
ATOM 2452 C C . GLY A 1 323 ? 13.794 -7.315 4.458 1.00 91.69 323 GLY A C 1
ATOM 2453 O O . GLY A 1 323 ? 14.958 -7.103 4.130 1.00 91.69 323 GLY A O 1
ATOM 2454 N N . GLY A 1 324 ? 13.284 -6.876 5.615 1.00 86.94 324 GLY A N 1
ATOM 2455 C CA . GLY A 1 324 ? 14.003 -6.014 6.553 1.00 86.94 324 GLY A CA 1
ATOM 2456 C C . GLY A 1 324 ? 14.976 -6.748 7.474 1.00 86.94 324 GLY A C 1
ATOM 2457 O O . GLY A 1 324 ? 15.904 -6.141 8.008 1.00 86.94 324 GLY A O 1
ATOM 2458 N N . CYS A 1 325 ? 14.809 -8.060 7.638 1.00 80.94 325 CYS A N 1
ATOM 2459 C CA . CYS A 1 325 ? 15.731 -8.880 8.411 1.00 80.94 325 CYS A CA 1
ATOM 2460 C C . CYS A 1 325 ? 16.844 -9.439 7.511 1.00 80.94 325 CYS A C 1
ATOM 2462 O O . CYS A 1 325 ? 16.547 -10.077 6.498 1.00 80.94 325 CYS A O 1
ATOM 2464 N N . PRO A 1 326 ? 18.130 -9.300 7.889 1.00 59.81 326 PRO A N 1
ATOM 2465 C CA . PRO A 1 326 ? 19.208 -10.022 7.229 1.00 59.81 326 PRO A CA 1
ATOM 2466 C C . PRO A 1 326 ? 18.908 -11.516 7.328 1.00 59.81 326 PRO A C 1
ATOM 2468 O O . PRO A 1 326 ? 18.843 -12.075 8.425 1.00 59.81 326 PRO A O 1
ATOM 2471 N N . SER A 1 327 ? 18.678 -12.164 6.190 1.00 53.19 327 SER A N 1
ATOM 2472 C CA . SER A 1 327 ? 18.300 -13.570 6.142 1.00 53.19 327 SER A CA 1
ATOM 2473 C C . SER A 1 327 ? 19.291 -14.417 6.946 1.00 53.19 327 SER A C 1
ATOM 2475 O O . SER A 1 327 ? 20.458 -14.531 6.571 1.00 53.19 327 SER A O 1
ATOM 2477 N N . THR A 1 328 ? 18.840 -15.076 8.017 1.00 37.84 328 THR A N 1
ATOM 2478 C CA . THR A 1 328 ? 19.634 -16.085 8.747 1.00 37.84 328 THR A CA 1
ATOM 2479 C C . THR A 1 328 ? 19.722 -17.411 7.977 1.00 37.84 328 THR A C 1
ATOM 2481 O O . THR A 1 328 ? 19.936 -18.476 8.551 1.00 37.84 328 THR A O 1
ATOM 2484 N N . THR A 1 329 ? 19.555 -17.384 6.655 1.00 38.66 329 THR A N 1
ATOM 2485 C CA . THR A 1 329 ? 19.742 -18.534 5.770 1.00 38.66 329 THR A CA 1
ATOM 2486 C C . THR A 1 329 ? 21.180 -18.561 5.268 1.00 38.66 329 THR A C 1
ATOM 2488 O O . THR A 1 329 ? 21.461 -18.367 4.090 1.00 38.66 329 THR A O 1
ATOM 2491 N N . GLY A 1 330 ? 22.099 -18.803 6.199 1.00 34.12 330 GLY A N 1
ATOM 2492 C CA . GLY A 1 330 ? 23.457 -19.254 5.930 1.00 34.12 330 GLY A CA 1
ATOM 2493 C C . GLY A 1 330 ? 23.732 -20.468 6.812 1.00 34.12 330 GLY A C 1
ATOM 2494 O O . GLY A 1 330 ? 23.867 -20.326 8.021 1.00 34.12 330 GLY A O 1
ATOM 2495 N N . ASN A 1 331 ? 23.794 -21.652 6.201 1.00 31.61 331 ASN A N 1
ATOM 2496 C CA . ASN A 1 331 ? 24.125 -22.949 6.804 1.00 31.61 331 ASN A CA 1
ATOM 2497 C C . ASN A 1 331 ? 23.142 -23.539 7.832 1.00 31.61 331 ASN A C 1
ATOM 2499 O O . ASN A 1 331 ? 23.381 -23.549 9.037 1.00 31.61 331 ASN A O 1
ATOM 2503 N N . ARG A 1 332 ? 22.139 -24.253 7.314 1.00 29.78 332 ARG A N 1
ATOM 2504 C CA . ARG A 1 332 ? 21.862 -25.617 7.792 1.00 29.78 332 ARG A CA 1
ATOM 2505 C C . ARG A 1 332 ? 21.755 -26.537 6.583 1.00 29.78 332 ARG A C 1
ATOM 2507 O O . ARG A 1 332 ? 20.687 -26.672 5.997 1.00 29.78 332 ARG A O 1
ATOM 2514 N N . HIS A 1 333 ? 22.881 -27.124 6.196 1.00 24.41 333 HIS A N 1
ATOM 2515 C CA . HIS A 1 333 ? 22.864 -28.376 5.446 1.00 24.41 333 HIS A CA 1
ATOM 2516 C C . HIS A 1 333 ? 22.919 -29.547 6.442 1.00 24.41 333 HIS A C 1
ATOM 2518 O O . HIS A 1 333 ? 23.463 -29.355 7.533 1.00 24.41 333 HIS A O 1
ATOM 2524 N N . PRO A 1 334 ? 22.271 -30.678 6.104 1.00 35.22 334 PRO A N 1
ATOM 2525 C CA . PRO A 1 334 ? 22.078 -31.825 6.992 1.00 35.22 334 PRO A CA 1
ATOM 2526 C C . PRO A 1 334 ? 23.376 -32.465 7.485 1.00 35.22 334 PRO A C 1
ATOM 2528 O O . PRO A 1 334 ? 24.391 -32.393 6.754 1.00 35.22 334 PRO A O 1
#

Secondary structure (DSSP, 8-state):
---------------------------------------------------------PPP-SHHHHHHHHHHHHHHH-TT-EE----HHHHEEEETTTTEEEEEEEEE-SSEEEEEEEEEE-TTSEEEEEEEEEE-TTSTTPPEEEEEEEEESSGGG-EEEEEEEEE-SS--HHHHTTTHHHHHHIIIIITGGGHHHHTB-PPPHHHHTT-TTS-TT-EEE--S--SHHHHHHHHHHHHHHHHHHHHHHHHHHHHHHHHHHHHHH----TTSPPPSS-HHHHHHHHHHHHHHHHHH-HHHHHHHHHH-HHHHHHHIIIII-TTSS----S----

Radius of gyration: 27.68 Å; chains: 1; bounding box: 126×66×58 Å

InterPro domains:
  IPR009249 Ferredoxin-dependent bilin reductase [PF05996] (83-322)
  IPR009249 Ferredoxin-dependent bilin reductase [PTHR34557] (94-323)